Protein AF-A0A3N0YK31-F1 (afdb_monomer_lite)

Secondary structure (DSSP, 8-state):
------PPP--------TT--TT------TT-PPPPHHHHHHHTT-HHHHHHHHHHHHHHHHHTSHHHHHHHHT---HHHHHHHHHHHHHHHHHHHHHHHHHHHHS--SSPPPHHHHHHHHHHHHHTTS-HHHHHHHHHHHHHHHHHHHHHS---TTSTTHHHHHHH----HHHHHHHHHHHH--SHHHHHHHHHHHHHHHHHHHHHHHT-

Organism: Anabarilius grahami (NCBI:txid495550)

InterPro domains:
  IPR016084 Haem oxygenase-like, multi-helical [G3DSA:1.20.910.10] (32-104)
  IPR016084 Haem oxygenase-like, multi-helical [G3DSA:1.20.910.10] (105-211)
  IPR016084 Haem oxygenase-like, multi-helical [SSF48613] (36-208)
  IPR050967 Thiamine Salvage Pathway TenA [PTHR43198] (96-208)

Sequence (211 aa):
MQSDRTGPKDDEMMAVSPGAPLYFRVAPCTLCTSPSDSLETKSLKDVYEFLWENNKCIASETIEVDFLQEMQNGSLQAERYVSFTMQDINYILNVTEMLKEMSTKREPTIRPTPAMMKYLTFYRNLMKDDPVYFAVGLLPCERLWGWLAENLNTPPTTAYYFWKVENMGGHPEKHYRALLNKYLNTPKKVVKANAVFRAQMQNEHDFFFSS

pLDDT: mean 79.32, std 20.7, range [27.08, 97.56]

Radius of gyration: 27.18 Å; chains: 1; bounding box: 72×74×54 Å

Structure (mmCIF, N/CA/C/O backbone):
data_AF-A0A3N0YK31-F1
#
_entry.id   AF-A0A3N0YK31-F1
#
loop_
_atom_site.group_PDB
_atom_site.id
_atom_site.type_symbol
_atom_site.label_atom_id
_atom_site.label_alt_id
_atom_site.label_comp_id
_atom_site.label_asym_id
_atom_site.label_entity_id
_atom_site.label_seq_id
_atom_site.pdbx_PDB_ins_code
_atom_site.Cartn_x
_atom_site.Cartn_y
_atom_site.Cartn_z
_atom_site.occupancy
_atom_site.B_iso_or_equiv
_atom_site.auth_seq_id
_atom_site.auth_comp_id
_atom_site.auth_asym_id
_atom_site.auth_atom_id
_atom_site.pdbx_PDB_model_num
ATOM 1 N N . MET A 1 1 ? 44.497 51.373 -25.518 1.00 36.56 1 MET A N 1
ATOM 2 C CA . MET A 1 1 ? 44.613 50.408 -26.632 1.00 36.56 1 MET A CA 1
ATOM 3 C C . MET A 1 1 ? 45.682 49.410 -26.217 1.00 36.56 1 MET A C 1
ATOM 5 O O . MET A 1 1 ? 46.788 49.856 -25.961 1.00 36.56 1 MET A O 1
ATOM 9 N N . GLN A 1 2 ? 45.258 48.267 -25.659 1.00 32.88 2 GLN A N 1
ATOM 10 C CA . GLN A 1 2 ? 45.382 46.913 -26.254 1.00 32.88 2 GLN A CA 1
ATOM 11 C C . GLN A 1 2 ? 46.846 46.497 -26.479 1.00 32.88 2 GLN A C 1
ATOM 13 O O . GLN A 1 2 ? 47.598 47.264 -27.050 1.00 32.88 2 GLN A O 1
ATOM 18 N N . SER A 1 3 ? 47.320 45.304 -26.139 1.00 36.84 3 SER A N 1
ATOM 19 C CA . SER A 1 3 ? 46.746 44.099 -25.536 1.00 36.84 3 SER A CA 1
ATOM 20 C C . SER A 1 3 ? 47.927 43.162 -25.281 1.00 36.84 3 SER A C 1
ATOM 22 O O . SER A 1 3 ? 48.730 43.000 -26.189 1.00 36.84 3 SER A O 1
ATOM 24 N N . ASP A 1 4 ? 48.006 42.516 -24.121 1.00 32.91 4 ASP A N 1
ATOM 25 C CA . ASP A 1 4 ? 48.331 41.086 -24.089 1.00 32.91 4 ASP A CA 1
ATOM 26 C C . ASP A 1 4 ? 48.027 40.514 -22.703 1.00 32.91 4 ASP A C 1
ATOM 28 O O . ASP A 1 4 ? 48.634 40.882 -21.699 1.00 32.91 4 ASP A O 1
ATOM 32 N N . ARG A 1 5 ? 47.010 39.647 -22.651 1.00 35.69 5 ARG A N 1
ATOM 33 C CA . ARG A 1 5 ? 46.740 38.748 -21.528 1.00 35.69 5 ARG A CA 1
ATOM 34 C C . ARG A 1 5 ? 47.130 37.357 -21.999 1.00 35.69 5 ARG A C 1
ATOM 36 O O . ARG A 1 5 ? 46.379 36.736 -22.743 1.00 35.69 5 ARG A O 1
ATOM 43 N N . THR A 1 6 ? 48.256 36.853 -21.526 1.00 40.12 6 THR A N 1
ATOM 44 C CA . THR A 1 6 ? 48.498 35.415 -21.445 1.00 40.12 6 THR A CA 1
ATOM 45 C C . THR A 1 6 ? 48.164 34.995 -20.017 1.00 40.12 6 THR A C 1
ATOM 47 O O . THR A 1 6 ? 48.856 35.342 -19.063 1.00 40.12 6 THR A O 1
ATOM 50 N N . GLY A 1 7 ? 47.004 34.353 -19.859 1.00 36.28 7 GLY A N 1
ATOM 51 C CA . GLY A 1 7 ? 46.528 33.847 -18.573 1.00 36.28 7 GLY A CA 1
ATOM 52 C C . GLY A 1 7 ? 47.367 32.656 -18.090 1.00 36.28 7 GLY A C 1
ATOM 53 O O . GLY A 1 7 ? 47.829 31.870 -18.924 1.00 36.28 7 GLY A O 1
ATOM 54 N N . PRO A 1 8 ? 47.575 32.492 -16.772 1.00 34.81 8 PRO A N 1
ATOM 55 C CA . PRO A 1 8 ? 48.086 31.249 -16.216 1.00 34.81 8 PRO A CA 1
ATOM 56 C C . PRO A 1 8 ? 47.013 30.159 -16.317 1.00 34.81 8 PRO A C 1
ATOM 58 O O . PRO A 1 8 ? 45.824 30.438 -16.204 1.00 34.81 8 PRO A O 1
ATOM 61 N N . LYS A 1 9 ? 47.475 28.934 -16.563 1.00 37.00 9 LYS A N 1
ATOM 62 C CA . LYS A 1 9 ? 46.681 27.720 -16.756 1.00 37.00 9 LYS A CA 1
ATOM 63 C C . LYS A 1 9 ? 45.872 27.380 -15.502 1.00 37.00 9 LYS A C 1
ATOM 65 O O . LYS A 1 9 ? 46.402 27.446 -14.395 1.00 37.00 9 LYS A O 1
ATOM 70 N N . ASP A 1 10 ? 44.626 26.983 -15.723 1.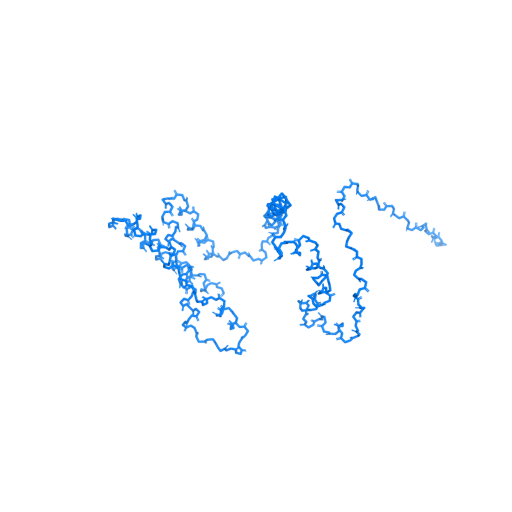00 35.50 10 ASP A N 1
ATOM 71 C CA . ASP A 1 10 ? 43.706 26.467 -14.716 1.00 35.50 10 ASP A CA 1
ATOM 72 C C . ASP A 1 10 ? 44.193 25.102 -14.196 1.00 35.50 10 ASP A C 1
ATOM 74 O O . ASP A 1 10 ? 43.799 24.058 -14.702 1.00 35.50 10 ASP A O 1
ATOM 78 N N . ASP A 1 11 ? 45.055 25.111 -13.181 1.00 38.38 11 ASP A N 1
ATOM 79 C CA . ASP A 1 11 ? 45.213 23.991 -12.248 1.00 38.38 11 ASP A CA 1
ATOM 80 C C . ASP A 1 11 ? 44.540 24.401 -10.930 1.00 38.38 11 ASP A C 1
ATOM 82 O O . ASP A 1 11 ? 45.186 24.713 -9.926 1.00 38.38 11 ASP A O 1
ATOM 86 N N . GLU A 1 12 ? 43.204 24.477 -10.949 1.00 36.31 12 GLU A N 1
ATOM 87 C CA . GLU A 1 12 ? 42.420 24.676 -9.734 1.00 36.31 12 GLU A CA 1
ATOM 88 C C . GLU A 1 12 ? 42.346 23.357 -8.960 1.00 36.31 12 GLU A C 1
ATOM 90 O O . GLU A 1 12 ? 41.672 22.387 -9.310 1.00 36.31 12 GLU A O 1
ATOM 95 N N . MET A 1 13 ? 43.121 23.360 -7.886 1.00 34.44 13 MET A N 1
ATOM 96 C CA . MET A 1 13 ? 43.217 22.384 -6.817 1.00 34.44 13 MET A CA 1
ATOM 97 C C . MET A 1 13 ? 41.829 22.101 -6.202 1.00 34.44 13 MET A C 1
ATOM 99 O O . MET A 1 13 ? 41.428 22.722 -5.220 1.00 34.44 13 MET A O 1
ATOM 103 N N . MET A 1 14 ? 41.088 21.135 -6.749 1.00 34.62 14 MET A N 1
ATOM 104 C CA . MET A 1 14 ? 39.921 20.557 -6.074 1.00 34.62 14 MET A CA 1
ATOM 105 C C . MET A 1 14 ? 40.409 19.677 -4.922 1.00 34.62 14 MET A C 1
ATOM 107 O O . MET A 1 14 ? 40.880 18.553 -5.103 1.00 34.62 14 MET A O 1
ATOM 111 N N . ALA A 1 15 ? 40.320 20.237 -3.719 1.00 29.67 15 ALA A N 1
ATOM 112 C CA . ALA A 1 15 ? 40.563 19.558 -2.461 1.00 29.67 15 ALA A CA 1
ATOM 113 C C . ALA A 1 15 ? 39.698 18.291 -2.355 1.00 29.67 15 ALA A C 1
ATOM 115 O O . ALA A 1 15 ? 38.472 18.344 -2.259 1.00 29.67 15 ALA A O 1
ATOM 116 N N . VAL A 1 16 ? 40.363 17.137 -2.340 1.00 33.84 16 VAL A N 1
ATOM 117 C CA . VAL A 1 16 ? 39.768 15.856 -1.962 1.00 33.84 16 VAL A CA 1
ATOM 118 C C . VAL A 1 16 ? 39.369 15.949 -0.491 1.00 33.84 16 VAL A C 1
ATOM 120 O O . VAL A 1 16 ? 40.221 16.081 0.386 1.00 33.84 16 VAL A O 1
ATOM 123 N N . SER A 1 17 ? 38.067 15.901 -0.217 1.00 27.08 17 SER A N 1
ATOM 124 C CA . SER A 1 17 ? 37.551 15.819 1.149 1.00 27.08 17 SER A CA 1
ATOM 125 C C . SER A 1 17 ? 37.917 14.445 1.745 1.00 27.08 17 SER A C 1
ATOM 127 O O . SER A 1 17 ? 37.572 13.419 1.148 1.00 27.08 17 SER A O 1
ATOM 129 N N . PRO A 1 18 ? 38.631 14.371 2.884 1.00 33.44 18 PRO A N 1
ATOM 130 C CA . PRO A 1 18 ? 39.035 13.105 3.477 1.00 33.44 18 PRO A CA 1
ATOM 131 C C . PRO A 1 18 ? 37.863 12.537 4.283 1.00 33.44 18 PRO A C 1
ATOM 133 O O . PRO A 1 18 ? 37.655 12.901 5.437 1.00 33.44 18 PRO A O 1
ATOM 136 N N . GLY A 1 19 ? 37.065 11.665 3.665 1.00 36.34 19 GLY A N 1
ATOM 137 C CA . GLY A 1 19 ? 35.947 11.031 4.373 1.00 36.34 19 GLY A CA 1
ATOM 138 C C . GLY A 1 19 ? 34.968 10.198 3.549 1.00 36.34 19 GLY A C 1
ATOM 139 O O . GLY A 1 19 ? 33.934 9.815 4.085 1.00 36.34 19 GLY A O 1
ATOM 140 N N . ALA A 1 20 ? 35.242 9.899 2.276 1.00 27.44 20 ALA A N 1
ATOM 141 C CA . ALA A 1 20 ? 34.393 8.979 1.522 1.00 27.44 20 ALA A CA 1
ATOM 142 C C . ALA A 1 20 ? 34.656 7.527 1.983 1.00 27.44 20 ALA A C 1
ATOM 144 O O . ALA A 1 20 ? 35.799 7.068 1.885 1.00 27.44 20 ALA A O 1
ATOM 145 N N . PRO A 1 21 ? 33.652 6.786 2.491 1.00 34.22 21 PRO A N 1
ATOM 146 C CA . PRO A 1 21 ? 33.823 5.374 2.808 1.00 34.22 21 PRO A CA 1
ATOM 147 C C . PRO A 1 21 ? 34.151 4.585 1.532 1.00 34.22 21 PRO A C 1
ATOM 149 O O . PRO A 1 21 ? 33.582 4.819 0.468 1.00 34.22 21 PRO A O 1
ATOM 152 N N . LEU A 1 22 ? 35.081 3.637 1.659 1.00 36.81 22 LEU A N 1
ATOM 153 C CA . LEU A 1 22 ? 35.709 2.827 0.601 1.00 36.81 22 LEU A CA 1
ATOM 154 C C . LEU A 1 22 ? 34.761 1.911 -0.214 1.00 36.81 22 LEU A C 1
ATOM 156 O O . LEU A 1 22 ? 35.238 1.034 -0.929 1.00 36.81 22 LEU A O 1
ATOM 160 N N . TYR A 1 23 ? 33.442 2.102 -0.165 1.00 39.53 23 TYR A N 1
ATOM 161 C CA . TYR A 1 23 ? 32.468 1.221 -0.825 1.00 39.53 23 TYR A CA 1
ATOM 162 C C . TYR A 1 23 ? 32.147 1.570 -2.287 1.00 39.53 23 TYR A C 1
ATOM 164 O O . TYR A 1 23 ? 31.366 0.869 -2.916 1.00 39.53 23 TYR A O 1
ATOM 172 N N . PHE A 1 24 ? 32.787 2.583 -2.878 1.00 34.50 24 PHE A N 1
ATOM 173 C CA . PHE A 1 24 ? 32.619 2.914 -4.303 1.00 34.50 24 PHE A CA 1
ATOM 174 C C . PHE A 1 24 ? 33.854 2.600 -5.153 1.00 34.50 24 PHE A C 1
ATOM 176 O O . PHE A 1 24 ? 34.215 3.352 -6.055 1.00 34.50 24 PHE A O 1
ATOM 183 N N . ARG A 1 25 ? 34.504 1.459 -4.914 1.00 36.44 25 ARG A N 1
ATOM 184 C CA . ARG A 1 25 ? 35.254 0.800 -5.991 1.00 36.44 25 ARG A CA 1
ATOM 185 C C . ARG A 1 25 ? 34.384 -0.301 -6.576 1.00 36.44 25 ARG A C 1
ATOM 187 O O . ARG A 1 25 ? 34.565 -1.472 -6.270 1.00 36.44 25 ARG A O 1
ATOM 194 N N . VAL A 1 26 ? 33.444 0.098 -7.431 1.00 42.97 26 VAL A N 1
ATOM 195 C CA . VAL A 1 26 ? 32.889 -0.828 -8.420 1.00 42.97 26 VAL A CA 1
ATOM 196 C C . VAL A 1 26 ? 34.065 -1.173 -9.329 1.00 42.97 26 VAL A C 1
ATOM 198 O O . VAL A 1 26 ? 34.622 -0.287 -9.983 1.00 42.97 26 VAL A O 1
ATOM 201 N N . ALA A 1 27 ? 34.532 -2.422 -9.284 1.00 42.03 27 ALA A N 1
ATOM 202 C CA . ALA A 1 27 ? 35.478 -2.895 -10.281 1.00 42.03 27 ALA A CA 1
ATOM 203 C C . ALA A 1 27 ? 34.847 -2.640 -11.660 1.00 42.03 27 ALA A C 1
ATOM 205 O O . ALA A 1 27 ? 33.657 -2.914 -11.822 1.00 42.03 27 ALA A O 1
ATOM 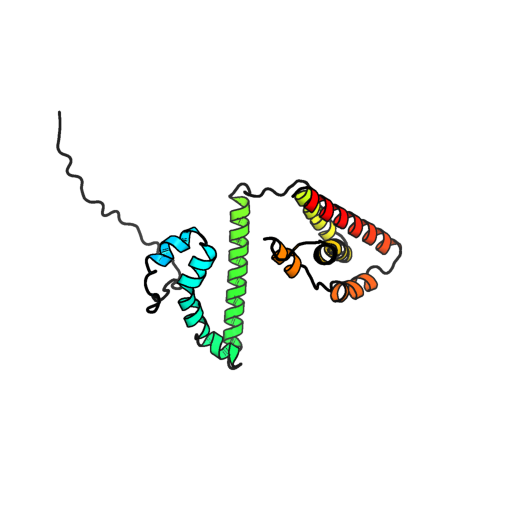206 N N . PRO A 1 28 ? 35.570 -2.064 -12.636 1.00 48.41 28 PRO A N 1
ATOM 207 C CA . PRO A 1 28 ? 35.014 -1.903 -13.966 1.00 48.41 28 PRO A CA 1
ATOM 208 C C . PRO A 1 28 ? 34.624 -3.287 -14.480 1.00 48.41 28 PRO A C 1
ATOM 210 O O . PRO A 1 28 ? 35.482 -4.157 -14.616 1.00 48.41 28 PRO A O 1
ATOM 213 N N . CYS A 1 29 ? 33.328 -3.478 -14.716 1.00 49.50 29 CYS A N 1
ATOM 214 C CA . CYS A 1 29 ? 32.779 -4.660 -15.360 1.00 49.50 29 CYS A CA 1
ATOM 215 C C . CYS A 1 29 ? 33.514 -4.851 -16.693 1.00 49.50 29 CYS A C 1
ATOM 217 O O . CYS A 1 29 ? 33.342 -4.084 -17.642 1.00 49.50 29 CYS A O 1
ATOM 219 N N . THR A 1 30 ? 34.394 -5.847 -16.752 1.00 53.78 30 THR A N 1
ATOM 220 C CA . THR A 1 30 ? 35.258 -6.105 -17.915 1.00 53.78 30 THR A CA 1
ATOM 221 C C . THR A 1 30 ? 34.496 -6.751 -19.074 1.00 53.78 30 THR A C 1
ATOM 223 O O . THR A 1 30 ? 35.032 -6.865 -20.174 1.00 53.78 30 THR A O 1
ATOM 226 N N . LEU A 1 31 ? 33.237 -7.135 -18.841 1.00 49.38 31 LEU A N 1
ATOM 227 C CA . LEU A 1 31 ? 32.324 -7.750 -19.808 1.00 49.38 31 LEU A CA 1
ATOM 228 C C . LEU A 1 31 ? 31.303 -6.767 -20.397 1.00 49.38 31 LEU A C 1
ATOM 230 O O . LEU A 1 31 ? 30.542 -7.125 -21.294 1.00 49.38 31 LEU A O 1
ATOM 234 N N . CYS A 1 32 ? 31.287 -5.525 -19.918 1.00 52.56 32 CYS A N 1
ATOM 235 C CA . CYS A 1 32 ? 30.430 -4.468 -20.425 1.00 52.56 32 CYS A CA 1
ATOM 236 C C . CYS A 1 32 ? 30.982 -3.959 -21.763 1.00 52.56 32 CYS A C 1
ATOM 238 O O . CYS A 1 32 ? 31.736 -2.987 -21.807 1.00 52.56 32 CYS A O 1
ATOM 240 N N . THR A 1 33 ? 30.656 -4.624 -22.873 1.00 53.75 33 THR A N 1
ATOM 241 C CA . THR A 1 33 ? 30.947 -4.071 -24.203 1.00 53.75 33 THR A CA 1
ATOM 242 C C . THR A 1 33 ? 30.265 -2.714 -24.355 1.00 53.75 33 THR A C 1
ATOM 244 O O . THR A 1 33 ? 29.107 -2.563 -23.963 1.00 53.75 33 THR A O 1
ATOM 247 N N . SER A 1 34 ? 30.971 -1.740 -24.937 1.00 55.06 34 SER A N 1
ATOM 248 C CA . SER A 1 34 ? 30.418 -0.427 -25.280 1.00 55.06 34 SER A CA 1
ATOM 249 C C . SER A 1 34 ? 29.096 -0.589 -26.044 1.00 55.06 34 SER A C 1
ATOM 251 O O . SER A 1 34 ? 29.003 -1.497 -26.880 1.00 55.06 34 SER A O 1
ATOM 253 N N . PRO A 1 35 ? 28.079 0.257 -25.796 1.00 53.22 35 PRO A N 1
ATOM 254 C CA . PRO A 1 35 ? 26.827 0.170 -26.531 1.00 53.22 35 PRO A CA 1
ATOM 255 C C . PRO A 1 35 ? 27.116 0.294 -28.032 1.00 53.22 35 PRO A C 1
ATOM 257 O O . PRO A 1 35 ? 27.767 1.240 -28.462 1.00 53.22 35 PRO A O 1
ATOM 260 N N . SER A 1 36 ? 26.656 -0.663 -28.840 1.00 54.06 36 SER A N 1
ATOM 261 C CA . SER A 1 36 ? 26.643 -0.511 -30.304 1.00 54.06 36 SER A CA 1
ATOM 262 C C . SER A 1 36 ? 25.825 0.731 -30.694 1.00 54.06 36 SER A C 1
ATOM 264 O O . SER A 1 36 ? 24.842 1.006 -30.007 1.00 54.06 36 SER A O 1
ATOM 266 N N . ASP A 1 37 ? 26.105 1.386 -31.827 1.00 52.41 37 ASP A N 1
ATOM 267 C CA . ASP A 1 37 ? 25.343 2.547 -32.354 1.00 52.41 37 ASP A CA 1
ATOM 268 C C . ASP A 1 37 ? 23.802 2.357 -32.359 1.00 52.41 37 ASP A C 1
ATOM 270 O O . ASP A 1 37 ? 23.029 3.312 -32.251 1.00 52.41 37 ASP A O 1
ATOM 274 N N . SER A 1 38 ? 23.308 1.112 -32.429 1.00 55.78 38 SER A N 1
ATOM 275 C CA . SER A 1 38 ? 21.874 0.787 -32.334 1.00 55.78 38 SER A CA 1
ATOM 276 C C . SER A 1 38 ? 21.259 0.881 -30.926 1.00 55.78 38 SER A C 1
ATOM 278 O O . SER A 1 38 ? 20.035 0.898 -30.798 1.00 55.78 38 SER A O 1
ATOM 280 N N . LEU A 1 39 ? 22.070 0.923 -29.866 1.00 53.53 39 LEU A N 1
ATOM 281 C CA . LEU A 1 39 ? 21.634 1.065 -28.469 1.00 53.53 39 LEU A CA 1
ATOM 282 C C . LEU A 1 39 ? 21.495 2.537 -28.062 1.00 53.53 39 LEU A C 1
ATOM 284 O O . LEU A 1 39 ? 20.591 2.854 -27.292 1.00 53.53 39 LEU A O 1
ATOM 288 N N . GLU A 1 40 ? 22.294 3.448 -28.626 1.00 52.31 40 GLU A N 1
ATOM 289 C CA . GLU A 1 40 ? 22.182 4.889 -28.346 1.00 52.31 40 GLU A CA 1
ATOM 290 C C . GLU A 1 40 ? 20.827 5.459 -28.789 1.00 52.31 40 GLU A C 1
ATOM 292 O O . GLU A 1 40 ? 20.169 6.175 -28.037 1.00 52.31 40 GLU A O 1
ATOM 297 N N . THR A 1 41 ? 20.329 5.068 -29.963 1.00 53.06 41 THR A N 1
ATOM 298 C CA . THR A 1 41 ? 18.994 5.477 -30.446 1.00 53.06 41 THR A CA 1
ATOM 299 C C . THR A 1 41 ? 17.838 4.788 -29.709 1.00 53.06 41 THR A C 1
ATOM 301 O O . THR A 1 41 ? 16.715 5.302 -29.700 1.00 53.06 41 THR A O 1
ATOM 304 N N . LYS A 1 42 ? 18.096 3.648 -29.056 1.00 52.75 42 LYS A N 1
ATOM 305 C CA . LYS A 1 42 ? 17.146 2.944 -28.178 1.00 52.75 42 LYS A CA 1
ATOM 306 C C . LYS A 1 42 ? 17.094 3.577 -26.777 1.00 52.75 42 LYS A C 1
ATOM 308 O O . LYS A 1 42 ? 16.011 3.644 -26.199 1.00 52.75 42 LYS A O 1
ATOM 313 N N . SER A 1 43 ? 18.217 4.124 -26.294 1.00 57.78 43 SER A N 1
ATOM 314 C CA . SER A 1 43 ? 18.363 4.754 -24.970 1.00 57.78 43 SER A CA 1
ATOM 315 C C . SER A 1 43 ? 17.384 5.907 -24.711 1.00 57.78 43 SER A C 1
ATOM 317 O O . SER A 1 43 ? 16.931 6.081 -23.588 1.00 57.78 43 SER A O 1
ATOM 319 N N . LEU A 1 44 ? 16.989 6.654 -25.751 1.00 59.00 44 LEU A N 1
ATOM 320 C CA . LEU A 1 44 ? 16.039 7.770 -25.637 1.00 59.00 44 LEU A CA 1
ATOM 321 C C . LEU A 1 44 ? 14.565 7.336 -25.677 1.00 59.00 44 LEU A C 1
ATOM 323 O O . LEU A 1 44 ? 13.694 8.108 -25.283 1.00 59.00 44 LEU A O 1
ATOM 327 N N . LYS A 1 45 ? 14.269 6.129 -26.177 1.00 70.69 45 LYS A N 1
ATOM 328 C CA . LYS A 1 45 ? 12.896 5.600 -26.267 1.00 70.69 45 LYS A CA 1
ATOM 329 C C . LYS A 1 45 ? 12.473 4.866 -25.003 1.00 70.69 45 LYS A C 1
ATOM 331 O O . LYS A 1 45 ? 11.296 4.904 -24.664 1.00 70.69 45 LYS A O 1
ATOM 336 N N . ASP A 1 46 ? 13.421 4.214 -24.338 1.00 74.25 46 ASP A N 1
ATOM 337 C CA . ASP A 1 46 ? 13.180 3.457 -23.115 1.00 74.25 46 ASP A CA 1
ATOM 338 C C . ASP A 1 46 ? 14.416 3.509 -22.211 1.00 74.25 46 ASP A C 1
ATOM 340 O O . ASP A 1 46 ? 15.260 2.611 -22.195 1.00 74.25 46 ASP A O 1
ATOM 344 N N . VAL A 1 47 ? 14.551 4.628 -21.495 1.00 78.94 47 VAL A N 1
ATOM 345 C CA . VAL A 1 47 ? 15.662 4.865 -20.561 1.00 78.94 47 VAL A CA 1
ATOM 346 C C . VAL A 1 47 ? 15.664 3.816 -19.446 1.00 78.94 47 VAL A C 1
ATOM 348 O O . VAL A 1 47 ? 16.733 3.423 -18.992 1.00 78.94 47 VAL A O 1
ATOM 351 N N . TYR A 1 48 ? 14.488 3.346 -19.018 1.00 76.81 48 TYR A N 1
ATOM 352 C CA . TYR A 1 48 ? 14.360 2.338 -17.968 1.00 76.81 48 TYR A CA 1
ATOM 353 C C . TYR A 1 48 ? 15.002 1.013 -18.397 1.00 76.81 48 TYR A C 1
ATOM 355 O O . TYR A 1 48 ? 15.936 0.548 -17.740 1.00 76.81 48 TYR A O 1
ATOM 363 N N . GLU A 1 49 ? 14.577 0.463 -19.539 1.00 77.38 49 GLU A N 1
ATOM 364 C CA . GLU A 1 49 ? 15.138 -0.788 -20.065 1.00 77.38 49 GLU A CA 1
ATOM 365 C C . GLU A 1 49 ? 16.606 -0.630 -20.467 1.00 77.38 49 GLU A C 1
ATOM 367 O O . GLU A 1 49 ? 17.417 -1.529 -20.252 1.00 77.38 49 GLU A O 1
ATOM 372 N N . PHE A 1 50 ? 16.988 0.533 -21.002 1.00 79.94 50 PHE A N 1
ATOM 373 C CA . PHE A 1 50 ? 18.383 0.823 -21.319 1.00 79.94 50 PHE A CA 1
ATOM 374 C C . PHE A 1 50 ? 19.279 0.779 -20.074 1.00 79.94 50 PHE A C 1
ATOM 376 O O . PHE A 1 50 ? 20.327 0.135 -20.103 1.00 79.94 50 PHE A O 1
ATOM 383 N N . LEU A 1 51 ? 18.874 1.435 -18.979 1.00 77.00 51 LEU A N 1
ATOM 384 C CA . LEU A 1 51 ? 19.635 1.431 -17.728 1.00 77.00 51 LEU A CA 1
ATOM 385 C C . LEU A 1 51 ? 19.774 0.016 -17.164 1.00 77.00 51 LEU A C 1
ATOM 387 O O . LEU A 1 51 ? 20.861 -0.341 -16.709 1.00 77.00 51 LEU A O 1
ATOM 391 N N . TRP A 1 52 ? 18.710 -0.786 -17.207 1.00 81.56 52 TRP A N 1
ATOM 392 C CA . TRP A 1 52 ? 18.750 -2.168 -16.738 1.00 81.56 52 TRP A CA 1
ATOM 393 C C . TRP A 1 52 ? 19.667 -3.041 -17.599 1.00 81.56 52 TRP A C 1
ATOM 395 O O . TRP A 1 52 ? 20.646 -3.592 -17.094 1.00 81.56 52 TRP A O 1
ATOM 405 N N . GLU A 1 53 ? 19.406 -3.132 -18.904 1.00 81.62 53 GLU A N 1
ATOM 406 C CA . GLU A 1 53 ? 20.141 -4.039 -19.791 1.00 81.62 53 GLU A CA 1
ATOM 407 C C . GLU A 1 53 ? 21.626 -3.667 -19.894 1.00 81.62 53 GLU A C 1
ATOM 409 O O . GLU A 1 53 ? 22.479 -4.554 -19.893 1.00 81.62 53 GLU A O 1
ATOM 414 N N . ASN A 1 54 ? 21.968 -2.373 -19.881 1.00 83.12 54 ASN A N 1
ATOM 415 C CA . ASN A 1 54 ? 23.362 -1.924 -19.941 1.00 83.12 54 ASN A CA 1
ATOM 416 C C . ASN A 1 54 ? 24.162 -2.219 -18.656 1.00 83.12 54 ASN A C 1
ATOM 418 O O . ASN A 1 54 ? 25.390 -2.200 -18.685 1.00 83.12 54 ASN A O 1
ATOM 422 N N . ASN A 1 55 ? 23.490 -2.499 -17.533 1.00 82.12 55 ASN A N 1
ATOM 423 C CA . ASN A 1 55 ? 24.127 -2.810 -16.245 1.00 82.12 55 ASN A CA 1
ATOM 424 C C . ASN A 1 55 ? 23.849 -4.247 -15.761 1.00 82.12 55 ASN A C 1
ATOM 426 O O . ASN A 1 55 ? 24.263 -4.634 -14.669 1.00 82.12 55 ASN A O 1
ATOM 430 N N . LYS A 1 56 ? 23.169 -5.071 -16.565 1.00 84.94 56 LYS A N 1
ATOM 431 C CA . LYS A 1 56 ? 22.728 -6.432 -16.208 1.00 84.94 56 LYS A CA 1
ATOM 432 C C . LYS A 1 56 ? 23.868 -7.411 -15.922 1.00 84.94 56 LYS A C 1
ATOM 434 O O . LYS A 1 56 ? 23.723 -8.350 -15.143 1.00 84.94 56 LYS A O 1
ATOM 439 N N . CYS A 1 57 ? 25.018 -7.178 -16.532 1.00 84.75 57 CYS A N 1
ATOM 440 C CA . CYS A 1 57 ? 26.298 -7.807 -16.206 1.00 84.75 57 CYS A CA 1
ATOM 441 C C . CYS A 1 57 ? 26.658 -7.691 -14.716 1.00 84.75 57 CYS A C 1
ATOM 443 O O . CYS A 1 57 ? 27.031 -8.693 -14.126 1.00 84.75 57 CYS A O 1
ATOM 445 N N . ILE A 1 58 ? 26.453 -6.533 -14.076 1.00 85.88 58 ILE A N 1
ATOM 446 C CA . ILE A 1 58 ? 26.712 -6.344 -12.641 1.00 85.88 58 ILE A CA 1
ATOM 447 C C . ILE A 1 58 ? 25.772 -7.229 -11.827 1.00 85.88 58 ILE A C 1
ATOM 449 O O . ILE A 1 58 ? 26.207 -7.867 -10.877 1.00 85.88 58 ILE A O 1
ATOM 453 N N . ALA A 1 59 ? 24.495 -7.326 -12.208 1.00 84.94 59 ALA A N 1
ATOM 454 C CA . ALA A 1 59 ? 23.561 -8.249 -11.560 1.00 84.94 59 ALA A CA 1
ATOM 455 C C . ALA A 1 59 ? 23.993 -9.718 -11.743 1.00 84.94 59 ALA A C 1
ATOM 457 O O . ALA A 1 59 ? 23.904 -10.510 -10.806 1.00 84.94 59 ALA A O 1
ATOM 458 N N . SER A 1 60 ? 24.515 -10.055 -12.927 1.00 85.19 60 SER A N 1
ATOM 459 C CA . SER A 1 60 ? 25.040 -11.388 -13.251 1.00 85.19 60 SER A CA 1
ATOM 460 C C . SER A 1 60 ? 26.328 -11.716 -12.492 1.00 85.19 60 SER A C 1
ATOM 462 O O . SER A 1 60 ? 26.547 -12.862 -12.146 1.00 85.19 60 SER A O 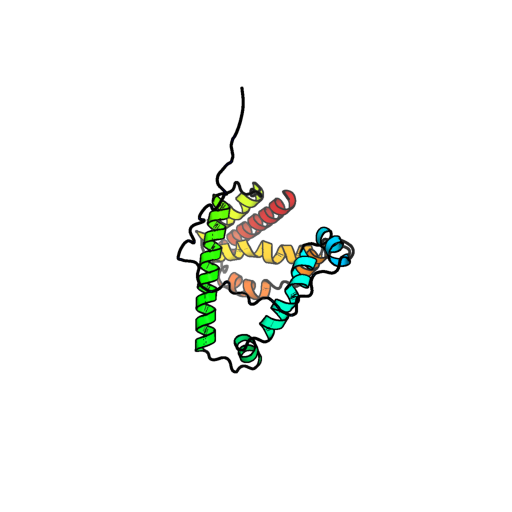1
ATOM 464 N N . GLU A 1 61 ? 27.176 -10.733 -12.195 1.00 89.75 61 GLU A N 1
ATOM 465 C CA . GLU A 1 61 ? 28.332 -10.912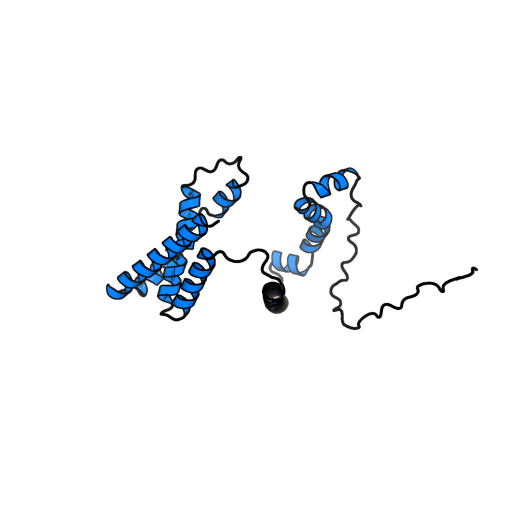 -11.307 1.00 89.75 61 GLU A CA 1
ATOM 466 C C . GLU A 1 61 ? 27.896 -10.966 -9.837 1.00 89.75 61 GLU A C 1
ATOM 468 O O . GLU A 1 61 ? 28.428 -11.743 -9.049 1.00 89.75 61 GLU A O 1
ATOM 473 N N . THR A 1 62 ? 26.891 -10.169 -9.465 1.00 88.69 62 THR A N 1
ATOM 474 C CA . THR A 1 62 ? 26.380 -10.086 -8.092 1.00 88.69 62 THR A CA 1
ATOM 475 C C . THR A 1 62 ? 25.796 -11.416 -7.645 1.00 88.69 62 THR A C 1
ATOM 477 O O . THR A 1 62 ? 26.054 -11.817 -6.518 1.00 88.69 62 THR A O 1
ATOM 480 N N . ILE A 1 63 ? 25.044 -12.127 -8.494 1.00 90.62 63 ILE A N 1
ATOM 481 C CA . ILE A 1 63 ? 24.466 -13.423 -8.104 1.00 90.62 63 ILE A CA 1
ATOM 482 C C . ILE A 1 63 ? 25.548 -14.452 -7.747 1.00 90.62 63 ILE A C 1
ATOM 484 O O . ILE A 1 63 ? 25.314 -15.298 -6.891 1.00 90.62 63 ILE A O 1
ATOM 488 N N . GLU A 1 64 ? 26.744 -14.341 -8.328 1.00 93.00 64 GLU A N 1
ATOM 489 C CA . GLU A 1 64 ? 27.868 -15.261 -8.118 1.00 93.00 64 GLU A CA 1
ATOM 490 C C . GLU A 1 64 ? 28.685 -14.961 -6.848 1.00 93.00 64 GLU A C 1
ATOM 492 O O . GLU A 1 64 ? 29.608 -15.710 -6.522 1.00 93.00 64 GLU A O 1
ATOM 497 N N . VAL A 1 65 ? 28.377 -13.891 -6.102 1.00 92.31 65 VAL A N 1
ATOM 498 C CA . VAL A 1 65 ? 29.117 -13.579 -4.868 1.00 92.31 65 VAL A CA 1
ATOM 499 C C . VAL A 1 65 ? 28.907 -14.661 -3.811 1.00 92.31 65 VAL A C 1
ATOM 501 O O . VAL A 1 65 ? 27.805 -15.188 -3.636 1.00 92.31 65 VAL A O 1
ATOM 504 N N . ASP A 1 66 ? 29.968 -14.948 -3.056 1.00 96.94 66 ASP A N 1
ATOM 505 C CA . ASP A 1 66 ? 30.000 -16.000 -2.037 1.00 96.94 66 ASP A CA 1
ATOM 506 C C . ASP A 1 66 ? 28.826 -15.895 -1.056 1.00 96.94 66 ASP A C 1
ATOM 508 O O . ASP A 1 66 ? 28.156 -16.885 -0.794 1.00 96.94 66 ASP A O 1
ATOM 512 N N . PHE A 1 67 ? 28.507 -14.688 -0.585 1.00 94.69 67 PHE A N 1
ATOM 513 C CA . PHE A 1 67 ? 27.406 -14.446 0.341 1.00 94.69 67 PHE A CA 1
ATOM 514 C C . PHE A 1 67 ? 26.052 -14.931 -0.205 1.00 94.69 67 PHE A C 1
ATOM 516 O O . PHE A 1 67 ? 25.293 -15.562 0.530 1.00 94.69 67 PHE A O 1
ATOM 523 N N . LEU A 1 68 ? 25.742 -14.662 -1.480 1.00 92.38 68 LEU A N 1
ATOM 524 C CA . LEU A 1 68 ? 24.481 -15.092 -2.096 1.00 92.38 68 LEU A CA 1
ATOM 525 C C . LEU A 1 68 ? 24.497 -16.580 -2.444 1.00 92.38 68 LEU A C 1
ATOM 527 O O . LEU A 1 68 ? 23.482 -17.248 -2.266 1.00 92.38 68 LEU A O 1
ATOM 531 N N . GLN A 1 69 ? 25.641 -17.123 -2.861 1.00 96.25 69 GLN A N 1
ATOM 532 C CA . GLN A 1 69 ? 25.788 -18.557 -3.117 1.00 96.25 69 GLN A CA 1
ATOM 533 C C . GLN A 1 69 ? 25.650 -19.384 -1.828 1.00 96.25 69 GLN A C 1
ATOM 535 O O . GLN A 1 69 ? 24.926 -20.380 -1.808 1.00 96.25 69 GLN A O 1
ATOM 540 N N . GLU A 1 70 ? 26.275 -18.946 -0.732 1.00 94.62 70 GLU A N 1
ATOM 541 C CA . GLU A 1 70 ? 26.123 -19.521 0.611 1.00 94.62 70 GLU A CA 1
ATOM 542 C C . GLU A 1 70 ? 24.689 -19.379 1.138 1.00 94.62 70 GLU A C 1
ATOM 544 O O . GLU A 1 70 ? 24.159 -20.284 1.783 1.00 94.62 70 GLU A O 1
ATOM 549 N N . MET A 1 71 ? 24.021 -18.255 0.857 1.00 88.75 71 MET A N 1
ATOM 550 C CA . MET A 1 71 ? 22.608 -18.087 1.202 1.00 88.75 71 MET A CA 1
ATOM 551 C C . MET A 1 71 ? 21.731 -19.071 0.420 1.00 88.75 71 MET A C 1
ATOM 553 O O . MET A 1 71 ? 20.866 -19.723 1.003 1.00 88.75 71 MET A O 1
ATOM 557 N N . GLN A 1 72 ? 21.974 -19.210 -0.886 1.00 91.25 72 GLN A N 1
ATOM 558 C CA . GLN A 1 72 ? 21.215 -20.078 -1.786 1.00 91.25 72 GLN A CA 1
ATOM 559 C C . GLN A 1 72 ? 21.343 -21.560 -1.417 1.00 91.25 72 GLN A C 1
ATOM 561 O O . GLN A 1 72 ? 20.359 -22.296 -1.478 1.00 91.25 72 GLN A O 1
ATOM 566 N N . ASN A 1 73 ? 22.541 -22.015 -1.046 1.00 94.56 73 ASN A N 1
ATOM 567 C CA . ASN A 1 73 ? 22.788 -23.415 -0.689 1.00 94.56 73 ASN A CA 1
ATOM 568 C C . ASN A 1 73 ? 22.580 -23.718 0.812 1.00 94.56 73 ASN A C 1
ATOM 570 O O . ASN A 1 73 ? 22.689 -24.874 1.221 1.00 94.56 73 ASN A O 1
ATOM 574 N N . GLY A 1 74 ? 22.261 -22.701 1.620 1.00 89.56 74 GLY A N 1
ATOM 575 C CA . GLY A 1 74 ? 21.990 -22.826 3.051 1.00 89.56 74 GLY A CA 1
ATOM 576 C C . GLY A 1 74 ? 23.231 -22.963 3.940 1.00 89.56 74 GLY A C 1
ATOM 577 O O . GLY A 1 74 ? 23.085 -23.324 5.107 1.00 89.56 74 GLY A O 1
ATOM 578 N N . SER A 1 75 ? 24.436 -22.700 3.426 1.00 95.06 75 SER A N 1
ATOM 579 C CA . SER A 1 75 ? 25.687 -22.755 4.196 1.00 95.06 75 SER A CA 1
ATOM 580 C C . SER A 1 75 ? 26.087 -21.423 4.843 1.00 95.06 75 SER A C 1
ATOM 582 O O . SER A 1 75 ? 27.053 -21.392 5.610 1.00 95.06 75 SER A O 1
ATOM 584 N N . LEU A 1 76 ? 25.353 -20.336 4.569 1.00 93.50 76 LEU A N 1
ATOM 585 C CA . LEU A 1 76 ? 25.649 -19.011 5.114 1.00 93.50 76 LEU A CA 1
ATOM 586 C C . LEU A 1 76 ? 25.648 -19.018 6.647 1.00 93.50 76 LEU A C 1
ATOM 588 O O . LEU A 1 76 ? 24.663 -19.380 7.292 1.00 93.50 76 LEU A O 1
ATOM 592 N N . GLN A 1 77 ? 26.746 -18.543 7.233 1.00 93.25 77 GLN A N 1
ATOM 593 C CA . GLN A 1 77 ? 26.876 -18.410 8.684 1.00 93.25 77 GLN A CA 1
ATOM 594 C C . GLN A 1 77 ? 25.876 -17.387 9.239 1.00 93.25 77 GLN A C 1
ATOM 596 O O . GLN A 1 77 ? 25.702 -16.296 8.683 1.00 93.25 77 GLN A O 1
ATOM 601 N N . ALA A 1 78 ? 25.259 -17.711 10.377 1.00 88.94 78 ALA A N 1
ATOM 602 C CA . ALA A 1 78 ? 24.246 -16.866 11.004 1.00 88.94 78 ALA A CA 1
ATOM 603 C C . ALA A 1 78 ? 24.793 -15.469 11.342 1.00 88.94 78 ALA A C 1
ATOM 605 O O . ALA A 1 78 ? 24.104 -14.468 11.162 1.00 88.94 78 ALA A O 1
ATOM 606 N N . GLU A 1 79 ? 26.055 -15.380 11.759 1.00 91.62 79 GLU A N 1
ATOM 607 C CA . GLU A 1 79 ? 26.742 -14.134 12.097 1.00 91.62 79 GLU A CA 1
ATOM 608 C C . GLU A 1 79 ? 26.876 -13.209 10.880 1.00 91.62 79 GLU A C 1
ATOM 610 O O . GLU A 1 79 ? 26.664 -11.998 10.998 1.00 91.62 79 GLU A O 1
ATOM 615 N N . ARG A 1 80 ? 27.173 -13.770 9.695 1.00 91.75 80 ARG A N 1
ATOM 616 C CA . ARG A 1 80 ? 27.228 -13.007 8.436 1.00 91.75 80 ARG A CA 1
ATOM 617 C C . ARG A 1 80 ? 25.851 -12.456 8.085 1.00 91.75 80 ARG A C 1
ATOM 619 O O . ARG A 1 80 ? 25.741 -11.283 7.733 1.00 91.75 80 ARG A O 1
ATOM 626 N N . TYR A 1 81 ? 24.809 -13.275 8.223 1.00 85.94 81 TYR A N 1
ATOM 627 C CA . TYR A 1 81 ? 23.437 -12.847 7.959 1.00 85.94 81 TYR A CA 1
ATOM 628 C C . TYR A 1 81 ? 22.985 -11.742 8.924 1.00 85.94 81 TYR A C 1
ATOM 630 O O . TYR A 1 81 ? 22.488 -10.712 8.482 1.00 85.94 81 TYR A O 1
ATOM 638 N N . VAL A 1 82 ? 23.244 -11.889 10.229 1.00 88.00 82 VAL A N 1
ATOM 639 C CA . VAL A 1 82 ? 22.929 -10.860 11.238 1.00 88.00 82 VAL A CA 1
ATOM 640 C C . VAL A 1 82 ? 23.672 -9.553 10.953 1.00 88.00 82 VAL A C 1
ATOM 642 O O . VAL A 1 82 ? 23.076 -8.480 11.041 1.00 88.00 82 VAL A O 1
ATOM 645 N N . SER A 1 83 ? 24.955 -9.619 10.582 1.00 90.94 83 SER A N 1
ATOM 646 C CA . SER A 1 83 ? 25.730 -8.430 10.207 1.00 90.94 83 SER A CA 1
ATOM 647 C C . SER A 1 83 ? 25.136 -7.720 8.987 1.00 90.94 83 SER A C 1
ATOM 649 O O . SER A 1 83 ? 24.973 -6.498 9.013 1.00 90.94 83 SER A O 1
ATOM 651 N N . PHE A 1 84 ? 24.750 -8.475 7.953 1.00 93.19 84 PHE A N 1
ATOM 652 C CA . PHE A 1 84 ? 24.031 -7.949 6.793 1.00 93.19 84 PHE A CA 1
ATOM 653 C C . PHE A 1 84 ? 22.711 -7.276 7.202 1.00 93.19 84 PHE A C 1
ATOM 655 O O . PHE A 1 84 ? 22.484 -6.124 6.842 1.00 93.19 84 PHE A O 1
ATOM 662 N N . THR A 1 85 ? 21.885 -7.926 8.029 1.00 84.00 85 THR A N 1
ATOM 663 C CA . THR A 1 85 ? 20.611 -7.359 8.504 1.00 84.00 85 THR A CA 1
ATOM 664 C C . THR A 1 85 ? 20.804 -6.059 9.285 1.00 84.00 85 THR A C 1
ATOM 666 O O . THR A 1 85 ? 20.047 -5.111 9.098 1.00 84.00 85 THR A O 1
ATOM 669 N N . MET A 1 86 ? 21.822 -5.973 10.146 1.00 85.56 86 MET A N 1
ATOM 670 C CA . MET A 1 86 ? 22.106 -4.739 10.891 1.00 85.56 86 MET A CA 1
ATOM 671 C C . MET A 1 86 ? 22.513 -3.589 9.962 1.00 85.56 86 MET A C 1
ATOM 673 O O . MET A 1 86 ? 22.109 -2.446 10.184 1.00 85.56 86 MET A O 1
ATOM 677 N N . GLN A 1 87 ? 23.275 -3.884 8.905 1.00 90.06 87 GLN A N 1
ATOM 678 C CA . GLN A 1 87 ? 23.611 -2.892 7.886 1.00 90.06 87 GLN A CA 1
ATOM 679 C C . GLN A 1 87 ? 22.387 -2.467 7.070 1.00 90.06 87 GLN A C 1
ATOM 681 O O . GLN A 1 87 ? 22.222 -1.273 6.828 1.00 90.06 87 GLN A O 1
ATOM 686 N N . ASP A 1 88 ? 21.507 -3.403 6.715 1.00 82.44 88 ASP A N 1
ATOM 687 C CA . ASP A 1 88 ? 20.269 -3.118 5.984 1.00 82.44 88 ASP A CA 1
ATOM 688 C C . ASP A 1 88 ? 19.312 -2.232 6.802 1.00 82.44 88 ASP A C 1
ATOM 690 O O . ASP A 1 88 ? 18.812 -1.218 6.315 1.00 82.44 88 ASP A O 1
ATOM 694 N N . ILE A 1 89 ? 19.161 -2.508 8.104 1.00 84.56 89 ILE A N 1
ATOM 695 C CA . ILE A 1 89 ? 18.414 -1.638 9.027 1.00 84.56 89 ILE A CA 1
ATOM 696 C C . ILE A 1 89 ? 19.017 -0.229 9.049 1.00 84.56 89 ILE A C 1
ATOM 698 O O . ILE A 1 89 ? 18.289 0.759 8.928 1.00 84.56 89 ILE A O 1
ATOM 702 N N . ASN A 1 90 ? 20.342 -0.118 9.191 1.00 89.81 90 ASN A N 1
ATOM 703 C CA . ASN A 1 90 ? 21.013 1.179 9.198 1.00 89.81 90 ASN A CA 1
ATOM 704 C C . ASN A 1 90 ? 20.811 1.931 7.869 1.00 89.81 90 ASN A C 1
ATOM 706 O O . ASN A 1 90 ? 20.533 3.131 7.882 1.00 89.81 90 ASN A O 1
ATOM 710 N N . TYR A 1 91 ? 20.893 1.239 6.732 1.00 89.06 91 TYR A N 1
ATOM 711 C CA . TYR A 1 91 ? 20.617 1.803 5.411 1.00 89.06 91 TYR A CA 1
ATOM 712 C C . TYR A 1 91 ? 19.190 2.364 5.324 1.00 89.06 91 TYR A C 1
ATOM 714 O O . TYR A 1 91 ? 19.015 3.543 5.005 1.00 89.06 91 TYR A O 1
ATOM 722 N N . ILE A 1 92 ? 18.179 1.568 5.684 1.00 90.56 92 ILE A N 1
ATOM 723 C CA . ILE A 1 92 ? 16.766 1.970 5.616 1.00 90.56 92 ILE A CA 1
ATOM 724 C C . ILE A 1 92 ? 16.491 3.191 6.501 1.00 90.56 92 ILE A C 1
ATOM 726 O O . ILE A 1 92 ? 15.778 4.109 6.082 1.00 90.56 92 ILE A O 1
ATOM 730 N N . LEU A 1 93 ? 17.070 3.240 7.707 1.00 89.25 93 LEU A N 1
ATOM 731 C CA . LEU A 1 93 ? 16.927 4.380 8.617 1.00 89.25 93 LEU A CA 1
ATOM 732 C C . LEU A 1 93 ? 17.464 5.675 7.994 1.00 89.25 93 LEU A C 1
ATOM 734 O O . LEU A 1 93 ? 16.739 6.671 7.940 1.00 89.25 93 LEU A O 1
ATOM 738 N N . ASN A 1 94 ? 18.690 5.641 7.465 1.00 91.31 94 ASN A N 1
ATOM 739 C CA . ASN A 1 94 ? 19.325 6.807 6.847 1.00 91.31 94 ASN A CA 1
ATOM 740 C C . ASN A 1 94 ? 18.588 7.248 5.571 1.00 91.31 94 ASN A C 1
ATOM 742 O O . ASN A 1 94 ? 18.339 8.436 5.377 1.00 91.31 94 ASN A O 1
ATOM 746 N N . VAL A 1 95 ? 18.170 6.311 4.711 1.00 89.81 95 VAL A N 1
ATOM 747 C CA . VAL A 1 95 ? 17.384 6.634 3.506 1.00 89.81 95 VAL A CA 1
ATOM 748 C C . VAL A 1 95 ? 16.043 7.261 3.866 1.00 89.81 95 VAL A C 1
ATOM 750 O O . VAL A 1 95 ? 15.640 8.246 3.250 1.00 89.81 95 VAL A O 1
ATOM 753 N N . THR A 1 96 ? 15.368 6.754 4.896 1.00 87.88 96 THR A N 1
ATOM 754 C CA . THR A 1 96 ? 14.105 7.328 5.376 1.00 87.88 96 THR A CA 1
ATOM 755 C C . THR A 1 96 ? 14.287 8.767 5.862 1.00 87.88 96 THR A C 1
ATOM 757 O O . THR A 1 96 ? 13.432 9.617 5.610 1.00 87.88 96 THR A O 1
ATOM 760 N N . GLU A 1 97 ? 15.390 9.067 6.547 1.00 88.12 97 GLU A N 1
ATOM 761 C CA . GLU A 1 97 ? 15.727 10.429 6.967 1.00 88.12 97 GLU A CA 1
ATOM 762 C C . GLU A 1 97 ? 16.020 11.343 5.770 1.00 88.12 97 GLU A C 1
ATOM 764 O O . GLU A 1 97 ? 15.410 12.407 5.656 1.00 88.12 97 GLU A O 1
ATOM 769 N N . MET A 1 98 ? 16.831 10.888 4.809 1.00 88.31 98 MET A N 1
ATOM 770 C CA . MET A 1 98 ? 17.095 11.631 3.570 1.00 88.31 98 MET A CA 1
ATOM 771 C C . MET A 1 98 ? 15.809 11.916 2.777 1.00 88.31 98 MET A C 1
ATOM 773 O O . MET A 1 98 ? 15.619 13.025 2.277 1.00 88.31 98 MET A O 1
ATOM 777 N N . LEU A 1 99 ? 14.884 10.954 2.695 1.00 82.88 99 LEU A N 1
ATOM 778 C CA . LEU A 1 99 ? 13.578 11.140 2.053 1.00 82.88 99 LEU A CA 1
ATOM 779 C C . LEU A 1 99 ? 12.722 12.183 2.788 1.00 82.88 99 LEU A C 1
ATOM 781 O O . LEU A 1 99 ? 12.092 13.023 2.140 1.00 82.88 99 LEU A O 1
ATOM 785 N N . LYS A 1 100 ? 12.727 12.180 4.129 1.00 82.19 100 LYS A N 1
ATOM 786 C CA . LYS A 1 100 ? 12.058 13.218 4.933 1.00 82.19 100 LYS A CA 1
ATOM 787 C C . LYS A 1 100 ? 12.654 14.597 4.664 1.00 82.19 100 LYS A C 1
ATOM 789 O O . LYS A 1 100 ? 11.897 15.543 4.472 1.00 82.19 100 LYS A O 1
ATOM 794 N N . GLU A 1 101 ? 13.978 14.720 4.607 1.00 83.75 101 GLU A N 1
ATOM 795 C CA . GLU A 1 101 ? 14.639 15.985 4.272 1.00 83.75 101 GLU A CA 1
ATOM 796 C C . GLU A 1 101 ? 14.310 16.466 2.857 1.00 83.75 101 GLU A C 1
ATOM 798 O O . GLU A 1 101 ? 14.039 17.647 2.645 1.00 83.75 101 GLU A O 1
ATOM 803 N N . MET A 1 102 ? 14.308 15.570 1.868 1.00 78.69 102 MET A N 1
ATOM 804 C CA . MET A 1 102 ? 13.919 15.933 0.503 1.00 78.69 102 MET A CA 1
ATOM 805 C C . MET A 1 102 ? 12.465 16.403 0.439 1.00 78.69 102 MET A C 1
ATOM 807 O O . MET A 1 102 ? 12.171 17.378 -0.255 1.00 78.69 102 MET A O 1
ATOM 811 N N . SER A 1 103 ? 11.575 15.761 1.202 1.00 74.06 103 SER A N 1
ATOM 812 C CA . SER A 1 103 ? 10.171 16.159 1.312 1.00 74.06 103 SER A CA 1
ATOM 813 C C . SER A 1 103 ? 9.970 17.525 1.977 1.00 74.06 103 SER A C 1
ATOM 815 O O . SER A 1 103 ? 8.914 18.118 1.774 1.00 74.06 103 SER A O 1
ATOM 817 N N . THR A 1 104 ? 10.917 18.015 2.786 1.00 71.88 104 THR A N 1
ATOM 818 C CA . THR A 1 104 ? 10.813 19.323 3.460 1.00 71.88 104 THR A CA 1
ATOM 819 C C . THR A 1 104 ? 11.556 20.440 2.727 1.00 71.88 104 THR A C 1
ATOM 821 O O . THR A 1 104 ? 11.142 21.593 2.814 1.00 71.88 104 THR A O 1
ATOM 824 N N . LYS A 1 105 ? 12.633 20.123 1.990 1.00 68.50 105 LYS A N 1
ATOM 825 C CA . LYS A 1 105 ? 13.466 21.099 1.254 1.00 68.50 105 LYS A CA 1
ATOM 826 C C . LYS A 1 105 ? 12.907 21.494 -0.115 1.00 68.50 105 LYS A C 1
ATOM 828 O O . LYS A 1 105 ? 13.336 22.500 -0.676 1.00 68.50 105 LYS A O 1
ATOM 833 N N . ARG A 1 106 ? 11.978 20.720 -0.677 1.00 56.09 106 ARG A N 1
ATOM 834 C CA . ARG A 1 106 ? 11.273 21.066 -1.916 1.00 56.09 106 ARG A CA 1
ATOM 835 C C . ARG A 1 106 ? 9.812 21.335 -1.589 1.00 56.09 106 ARG A C 1
ATOM 837 O O . ARG A 1 106 ? 9.210 20.580 -0.834 1.00 56.09 106 ARG A O 1
ATOM 844 N N . GLU A 1 107 ? 9.231 22.366 -2.202 1.00 56.31 107 GLU A N 1
ATOM 845 C CA . GLU A 1 107 ? 7.784 22.384 -2.431 1.00 56.31 107 GLU A CA 1
ATOM 846 C C . GLU A 1 107 ? 7.432 21.028 -3.041 1.00 56.31 107 GLU A C 1
ATOM 848 O O . GLU A 1 107 ? 7.996 20.707 -4.097 1.00 56.31 107 GLU A O 1
ATOM 853 N N . PRO A 1 108 ? 6.629 20.181 -2.369 1.00 55.34 108 PRO A N 1
ATOM 854 C CA . PRO A 1 108 ? 6.396 18.844 -2.866 1.00 55.34 108 PRO A CA 1
ATOM 855 C C . PRO A 1 108 ? 5.817 19.002 -4.265 1.00 55.34 108 PRO A C 1
ATOM 857 O O . PRO A 1 108 ? 4.758 19.599 -4.446 1.00 55.34 108 PRO A O 1
ATOM 860 N N . THR A 1 109 ? 6.554 18.523 -5.270 1.00 56.91 109 THR A N 1
ATOM 861 C CA . THR A 1 109 ? 6.165 18.661 -6.682 1.00 56.91 109 THR A CA 1
ATOM 862 C C . THR A 1 109 ? 4.793 18.016 -6.916 1.00 56.91 109 THR A C 1
ATOM 864 O O . THR A 1 109 ? 4.069 18.398 -7.827 1.00 56.91 109 THR A O 1
ATOM 867 N N . ILE A 1 110 ? 4.406 17.107 -6.013 1.00 65.00 110 ILE A N 1
ATOM 868 C CA . ILE A 1 110 ? 3.065 16.567 -5.825 1.00 65.00 110 ILE A CA 1
ATOM 869 C C . ILE A 1 110 ? 2.556 17.034 -4.455 1.00 65.00 110 ILE A C 1
ATOM 871 O O . ILE A 1 110 ? 2.814 16.407 -3.426 1.00 65.00 110 ILE A O 1
ATOM 875 N N . ARG A 1 111 ? 1.841 18.162 -4.421 1.00 73.25 111 ARG A N 1
ATOM 876 C CA . ARG A 1 111 ? 1.129 18.587 -3.211 1.00 73.25 111 ARG A CA 1
ATOM 877 C C . ARG A 1 111 ? -0.061 17.645 -2.990 1.00 73.25 111 ARG A C 1
ATOM 879 O O . ARG A 1 111 ? -0.812 17.422 -3.940 1.00 73.25 111 ARG A O 1
ATOM 886 N N . PRO A 1 112 ? -0.270 17.098 -1.776 1.00 80.12 112 PRO A N 1
ATOM 887 C CA . PRO A 1 112 ? -1.442 16.273 -1.517 1.00 80.12 112 PRO A CA 1
ATOM 888 C C . PRO A 1 112 ? -2.706 17.090 -1.791 1.00 80.12 112 PRO A C 1
ATOM 890 O O . PRO A 1 112 ? -2.828 18.230 -1.335 1.00 80.12 112 PRO A O 1
ATOM 893 N N . THR A 1 113 ? -3.653 16.504 -2.524 1.00 88.19 113 THR A N 1
ATOM 894 C CA . THR A 1 113 ? -4.952 17.138 -2.752 1.00 88.19 113 THR A CA 1
ATOM 895 C C . THR A 1 113 ? -5.656 17.378 -1.410 1.00 88.19 113 THR A C 1
ATOM 897 O O . THR A 1 113 ? -5.367 16.693 -0.417 1.00 88.19 113 THR A O 1
ATOM 900 N N . PRO A 1 114 ? -6.622 18.311 -1.336 1.00 93.06 114 PRO A N 1
ATOM 901 C CA . PRO A 1 114 ? -7.447 18.464 -0.141 1.00 93.06 114 PRO A CA 1
ATOM 902 C C . PRO A 1 114 ? -8.092 17.143 0.319 1.00 93.06 114 PRO A C 1
ATOM 904 O O . PRO A 1 114 ? -8.178 16.897 1.523 1.00 93.06 114 PRO A O 1
ATOM 907 N N . ALA A 1 115 ? -8.467 16.262 -0.620 1.00 92.12 115 ALA A N 1
ATOM 908 C CA . ALA A 1 115 ? -8.992 14.929 -0.321 1.00 92.12 115 ALA A CA 1
ATOM 909 C C . ALA A 1 115 ? -7.939 14.029 0.346 1.00 92.12 115 ALA A C 1
ATOM 911 O O . ALA A 1 115 ? -8.211 13.460 1.403 1.00 92.12 115 ALA A O 1
ATOM 912 N N . MET A 1 116 ? -6.714 13.970 -0.188 1.00 92.69 116 MET A N 1
ATOM 913 C CA . MET A 1 116 ? -5.620 13.206 0.423 1.00 92.69 116 MET A CA 1
ATOM 914 C C . MET A 1 116 ? -5.252 13.746 1.815 1.00 92.69 116 MET A C 1
ATOM 916 O O . MET A 1 116 ? -5.068 12.980 2.761 1.00 92.69 116 MET A O 1
ATOM 920 N N . MET A 1 117 ? -5.205 15.070 1.996 1.00 92.38 117 MET A N 1
ATOM 921 C CA . MET A 1 117 ? -4.945 15.661 3.315 1.00 92.38 117 MET A CA 1
ATOM 922 C C . MET A 1 117 ? -6.034 15.318 4.336 1.00 92.38 117 MET A C 1
ATOM 924 O O . MET A 1 117 ? -5.715 14.988 5.483 1.00 92.38 117 MET A O 1
ATOM 928 N N . LYS A 1 118 ? -7.310 15.365 3.932 1.00 95.38 118 LYS A N 1
ATOM 929 C CA . LYS A 1 118 ? -8.446 14.926 4.756 1.00 95.38 118 LYS A CA 1
ATOM 930 C C . LYS A 1 118 ? -8.310 13.445 5.117 1.00 95.38 118 LYS A C 1
ATOM 932 O O . LYS A 1 118 ? -8.449 13.105 6.293 1.00 95.38 118 LYS A O 1
ATOM 937 N N . TYR A 1 119 ? -7.967 12.597 4.147 1.00 95.56 119 TYR A N 1
ATOM 938 C CA . TYR A 1 119 ? -7.782 11.160 4.340 1.00 95.56 119 TYR A CA 1
ATOM 939 C C . TYR A 1 119 ? -6.676 10.864 5.373 1.00 95.56 119 TYR A C 1
ATOM 941 O O . TYR A 1 119 ? -6.920 10.233 6.405 1.00 95.56 119 TYR A O 1
ATOM 949 N N . LEU A 1 120 ? -5.475 11.419 5.183 1.00 94.12 120 LEU A N 1
ATOM 950 C CA . LEU A 1 120 ? -4.345 11.230 6.103 1.00 94.12 120 LEU A CA 1
ATOM 951 C C . LEU A 1 120 ? -4.615 11.804 7.499 1.00 94.12 120 LEU A C 1
ATOM 953 O O . LEU A 1 120 ? -4.210 11.228 8.511 1.00 94.12 120 LEU A O 1
ATOM 957 N N . THR A 1 121 ? -5.315 12.936 7.583 1.00 94.50 121 THR A N 1
ATOM 958 C CA . THR A 1 121 ? -5.705 13.527 8.872 1.00 94.50 121 THR A CA 1
ATOM 959 C C . THR A 1 121 ? -6.684 12.626 9.622 1.00 94.50 121 THR A C 1
ATOM 961 O O . THR A 1 121 ? -6.566 12.486 10.841 1.00 94.50 121 THR A O 1
ATOM 964 N N . PHE A 1 122 ? -7.597 11.954 8.914 1.00 96.38 122 PHE A N 1
ATOM 965 C CA . PHE A 1 122 ? -8.497 10.973 9.515 1.00 96.38 122 PHE A CA 1
ATOM 966 C C . PHE A 1 122 ? -7.714 9.816 10.147 1.00 96.38 122 PHE A C 1
ATOM 968 O O . PHE A 1 122 ? -7.923 9.516 11.324 1.00 96.38 122 PHE A O 1
ATOM 975 N N . TYR A 1 123 ? -6.738 9.246 9.429 1.00 94.88 123 TYR A N 1
ATOM 976 C CA . TYR A 1 123 ? -5.848 8.217 9.978 1.00 94.88 123 TYR A CA 1
ATOM 977 C C . TYR A 1 123 ? -5.109 8.686 11.234 1.00 94.88 123 TYR A C 1
ATOM 979 O O . TYR A 1 123 ? -5.148 8.005 12.257 1.00 94.88 123 TYR A O 1
ATOM 987 N N . ARG A 1 124 ? -4.503 9.881 11.205 1.00 94.12 124 ARG A N 1
ATOM 988 C CA . ARG A 1 124 ? -3.800 10.444 12.373 1.00 94.12 124 ARG A CA 1
ATOM 989 C C . ARG A 1 124 ? -4.706 10.625 13.588 1.00 94.12 124 ARG A C 1
ATOM 991 O O . ARG A 1 124 ? -4.232 10.523 14.716 1.00 94.12 124 ARG A O 1
ATOM 998 N N . ASN A 1 125 ? -5.988 10.914 13.380 1.00 94.38 125 ASN A N 1
ATOM 999 C CA . ASN A 1 125 ? -6.949 11.029 14.472 1.00 94.38 125 ASN A CA 1
ATOM 1000 C C . ASN A 1 125 ? -7.341 9.656 15.031 1.00 94.38 125 ASN A C 1
ATOM 1002 O O . ASN A 1 125 ? -7.410 9.512 16.247 1.00 94.38 125 ASN A O 1
ATOM 1006 N N . LEU A 1 126 ? -7.515 8.641 14.177 1.00 92.56 126 LEU A N 1
ATOM 1007 C CA . LEU A 1 126 ? -7.760 7.263 14.622 1.00 92.56 126 LEU A CA 1
ATOM 1008 C C . LEU A 1 126 ? -6.585 6.683 15.416 1.00 92.56 126 LEU A C 1
ATOM 1010 O O . LEU A 1 126 ? -6.809 5.957 16.375 1.00 92.56 126 LEU A O 1
ATOM 1014 N N . MET A 1 127 ? -5.343 7.027 15.061 1.00 89.81 127 MET A N 1
ATOM 1015 C CA . MET A 1 127 ? -4.148 6.586 15.799 1.00 89.81 127 MET A CA 1
ATOM 1016 C C . MET A 1 127 ? -4.108 7.077 17.256 1.00 89.81 127 MET A C 1
ATOM 1018 O O . MET A 1 127 ? -3.343 6.544 18.053 1.00 89.81 127 MET A O 1
ATOM 1022 N N . LYS A 1 128 ? -4.901 8.097 17.605 1.00 92.50 128 LYS A N 1
ATOM 1023 C CA . LYS A 1 128 ? -5.035 8.620 18.976 1.00 92.50 128 LYS A CA 1
ATOM 1024 C C . LYS A 1 128 ? -6.167 7.944 19.764 1.00 92.50 128 LYS A C 1
ATOM 1026 O O . LYS A 1 128 ? -6.342 8.238 20.942 1.00 92.50 128 LYS A O 1
ATOM 1031 N N . ASP A 1 129 ? -6.965 7.108 19.105 1.00 92.19 129 ASP A N 1
ATOM 1032 C CA . ASP A 1 129 ? -8.107 6.378 19.660 1.00 92.19 129 ASP A CA 1
ATOM 1033 C C . ASP A 1 129 ? -7.709 4.916 19.962 1.00 92.19 129 ASP A C 1
ATOM 1035 O O . ASP A 1 129 ? -6.539 4.546 19.880 1.00 92.19 129 ASP A O 1
ATOM 1039 N N . ASP A 1 130 ? -8.676 4.063 20.306 1.00 92.38 130 ASP A N 1
ATOM 1040 C CA . ASP A 1 130 ? -8.459 2.618 20.427 1.00 92.38 130 ASP A CA 1
ATOM 1041 C C . ASP A 1 130 ? -7.916 2.043 19.093 1.00 92.38 130 ASP A C 1
ATOM 1043 O O . ASP A 1 130 ? -8.567 2.210 18.049 1.00 92.38 130 ASP A O 1
ATOM 1047 N N . PRO A 1 131 ? -6.763 1.337 19.108 1.00 93.31 131 PRO A N 1
ATOM 1048 C CA . PRO A 1 131 ? -6.114 0.798 17.912 1.00 93.31 131 PRO A CA 1
ATOM 1049 C C . PRO A 1 131 ? -7.009 -0.070 17.022 1.00 93.31 131 PRO A C 1
ATOM 1051 O O . PRO A 1 131 ? -6.777 -0.141 15.813 1.00 93.31 131 PRO A O 1
ATOM 1054 N N . VAL A 1 132 ? -8.060 -0.701 17.570 1.00 94.81 132 VAL A N 1
ATOM 1055 C CA . VAL A 1 132 ? -9.010 -1.469 16.749 1.00 94.81 132 VAL A CA 1
ATOM 1056 C C . VAL A 1 132 ? -9.678 -0.589 15.689 1.00 94.81 132 VAL A C 1
ATOM 1058 O O . VAL A 1 132 ? -9.927 -1.054 14.580 1.00 94.81 132 VAL A O 1
ATOM 1061 N N . TYR A 1 133 ? -9.935 0.692 15.978 1.00 95.25 133 TYR A N 1
ATOM 1062 C CA . TYR A 1 133 ? -10.554 1.602 15.013 1.00 95.25 133 TYR A CA 1
ATOM 1063 C C . TYR A 1 133 ? -9.574 2.070 13.942 1.00 95.25 133 TYR A C 1
ATOM 1065 O O . TYR A 1 133 ? -10.004 2.330 12.821 1.00 95.25 133 TYR A O 1
ATOM 1073 N N . PHE A 1 134 ? -8.272 2.113 14.234 1.00 94.62 134 PHE A N 1
ATOM 1074 C CA . PHE A 1 134 ? -7.265 2.320 13.195 1.00 94.62 134 PHE A CA 1
ATOM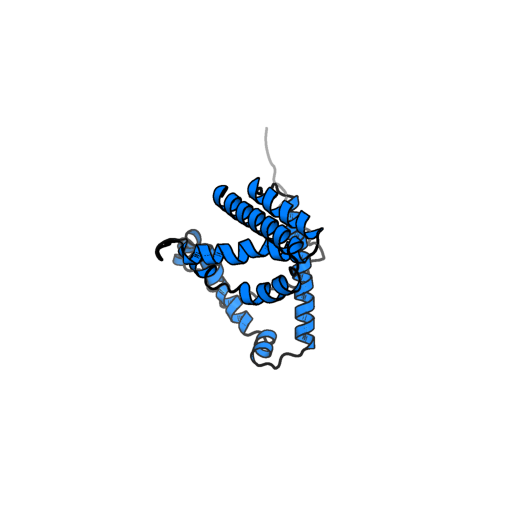 1075 C C . PHE A 1 134 ? -7.261 1.147 12.205 1.00 94.62 134 PHE A C 1
ATOM 1077 O O . PHE A 1 134 ? -7.353 1.376 11.002 1.00 94.62 134 PHE A O 1
ATOM 1084 N N . ALA A 1 135 ? -7.306 -0.098 12.698 1.00 93.19 135 ALA A N 1
ATOM 1085 C CA . ALA A 1 135 ? -7.458 -1.279 11.842 1.00 93.19 135 ALA A CA 1
ATOM 1086 C C . ALA A 1 135 ? -8.768 -1.244 11.027 1.00 93.19 135 ALA A C 1
ATOM 1088 O O . ALA A 1 135 ? -8.761 -1.505 9.827 1.00 93.19 135 ALA A O 1
ATOM 1089 N N . VAL A 1 136 ? -9.895 -0.851 11.635 1.00 95.75 136 VAL A N 1
ATOM 1090 C CA . VAL A 1 136 ? -11.159 -0.644 10.898 1.00 95.75 136 VAL A CA 1
ATOM 1091 C C . VAL A 1 136 ? -11.009 0.410 9.801 1.00 95.75 136 VAL A C 1
ATOM 1093 O O . VAL A 1 136 ? -11.582 0.249 8.728 1.00 95.75 136 VAL A O 1
ATOM 1096 N N . GLY A 1 137 ? -10.255 1.480 10.057 1.00 93.88 137 GLY A N 1
ATOM 1097 C CA . GLY A 1 137 ? -10.028 2.546 9.091 1.00 93.88 137 GLY A CA 1
ATOM 1098 C C . GLY A 1 137 ? -9.090 2.176 7.939 1.00 93.88 137 GLY A C 1
ATOM 1099 O O . GLY A 1 137 ? -9.130 2.846 6.911 1.00 93.88 137 GLY A O 1
ATOM 1100 N N . LEU A 1 138 ? -8.259 1.141 8.089 1.00 94.81 138 LEU A N 1
ATOM 1101 C CA . LEU A 1 138 ? -7.421 0.593 7.015 1.00 94.81 138 LEU A CA 1
ATOM 1102 C C . LEU A 1 138 ? -8.201 -0.376 6.118 1.00 94.81 138 LEU A C 1
ATOM 1104 O O . LEU A 1 138 ? -7.962 -0.433 4.921 1.00 94.81 138 LEU A O 1
ATOM 1108 N N . LEU A 1 139 ? -9.182 -1.102 6.662 1.00 94.44 139 LEU A N 1
ATOM 1109 C CA . LEU A 1 139 ? -9.892 -2.141 5.912 1.00 94.44 139 LEU A CA 1
ATOM 1110 C C . LEU A 1 139 ? -10.528 -1.678 4.577 1.00 94.44 139 LEU A C 1
ATOM 1112 O O . LEU A 1 139 ? -10.546 -2.486 3.649 1.00 94.44 139 LEU A O 1
ATOM 1116 N N . PRO A 1 140 ? -11.063 -0.446 4.428 1.00 95.50 140 PRO A N 1
ATOM 1117 C CA . PRO A 1 140 ? -11.556 0.044 3.144 1.00 95.50 140 PRO A CA 1
ATOM 1118 C C . PRO A 1 140 ? -10.543 -0.020 2.005 1.00 95.50 140 PRO A C 1
ATOM 1120 O O . PRO A 1 140 ? -10.925 -0.516 0.952 1.00 95.50 140 PRO A O 1
ATOM 1123 N N . CYS A 1 141 ? -9.285 0.397 2.196 1.00 93.25 141 CYS A N 1
ATOM 1124 C CA . CYS A 1 141 ? -8.296 0.370 1.111 1.00 93.25 141 CYS A CA 1
ATOM 1125 C C . CYS A 1 141 ? -8.014 -1.074 0.668 1.00 93.25 141 CYS A C 1
ATOM 1127 O O . CYS A 1 141 ? -8.179 -1.412 -0.503 1.00 93.25 141 CYS A O 1
ATOM 1129 N N . GLU A 1 142 ? -7.751 -1.952 1.640 1.00 89.62 142 GLU A N 1
ATOM 1130 C CA . GLU A 1 142 ? -7.451 -3.375 1.445 1.00 89.62 142 GLU A CA 1
ATOM 1131 C C . GLU A 1 142 ? -8.569 -4.134 0.715 1.00 89.62 142 GLU A C 1
ATOM 1133 O O . GLU A 1 142 ? -8.317 -5.090 -0.015 1.00 89.62 142 GLU A O 1
ATOM 1138 N N . ARG A 1 143 ? -9.833 -3.742 0.927 1.00 92.38 143 ARG A N 1
ATOM 1139 C CA . ARG A 1 143 ? -10.988 -4.389 0.285 1.00 92.38 143 ARG A CA 1
ATOM 1140 C C . ARG A 1 143 ? -11.399 -3.740 -1.025 1.00 92.38 143 ARG A C 1
ATOM 1142 O O . ARG A 1 143 ? -11.767 -4.446 -1.961 1.00 92.38 143 ARG A O 1
ATOM 1149 N N . LEU A 1 144 ? -11.437 -2.413 -1.061 1.00 93.94 144 LEU A N 1
ATOM 1150 C CA . LEU A 1 144 ? -12.008 -1.674 -2.178 1.00 93.94 144 LEU A CA 1
ATOM 1151 C C . LEU A 1 144 ? -11.141 -1.811 -3.422 1.00 93.94 144 LEU A C 1
ATOM 1153 O O . LEU A 1 144 ? -11.686 -2.005 -4.500 1.00 93.94 144 LEU A O 1
ATOM 1157 N N . TRP A 1 145 ? -9.817 -1.752 -3.282 1.00 94.19 145 TRP A N 1
ATOM 1158 C CA . TRP A 1 145 ? -8.911 -1.790 -4.428 1.00 94.19 145 TRP A CA 1
ATOM 1159 C C . TRP A 1 145 ? -8.989 -3.135 -5.160 1.00 94.19 145 TRP A C 1
ATOM 1161 O O . TRP A 1 145 ? -9.161 -3.149 -6.379 1.00 94.19 145 TRP A O 1
ATOM 1171 N N . GLY A 1 146 ? -9.015 -4.251 -4.423 1.00 92.50 146 GLY A N 1
ATOM 1172 C CA . GLY A 1 146 ? -9.247 -5.575 -5.010 1.00 92.50 146 GLY A CA 1
ATOM 1173 C C . GLY A 1 146 ? -10.624 -5.713 -5.655 1.00 92.50 146 GLY A C 1
ATOM 1174 O O . GLY A 1 146 ? -10.735 -6.187 -6.784 1.00 92.50 146 GLY A O 1
ATOM 1175 N N . TRP A 1 147 ? -11.673 -5.205 -4.999 1.00 93.94 147 TRP A N 1
ATOM 1176 C CA . TRP A 1 147 ? -13.013 -5.197 -5.586 1.00 93.94 147 TRP A CA 1
ATOM 1177 C C . TRP A 1 147 ? -13.071 -4.369 -6.882 1.00 93.94 147 TRP A C 1
ATOM 1179 O O . TRP A 1 147 ? -13.642 -4.820 -7.873 1.00 93.94 147 TRP A O 1
ATOM 1189 N N . LEU A 1 148 ? -12.451 -3.187 -6.921 1.00 94.62 148 LEU A N 1
ATOM 1190 C CA . LEU A 1 148 ? -12.362 -2.361 -8.129 1.00 94.62 148 LEU A CA 1
ATOM 1191 C C . LEU A 1 148 ? -11.593 -3.086 -9.235 1.00 94.62 148 LEU A C 1
ATOM 1193 O O . LEU A 1 148 ? -12.065 -3.141 -10.368 1.00 94.62 148 LEU A O 1
ATOM 1197 N N . ALA A 1 149 ? -10.450 -3.690 -8.912 1.00 93.12 149 ALA A N 1
ATOM 1198 C CA . ALA A 1 149 ? -9.657 -4.451 -9.865 1.00 93.12 149 ALA A CA 1
ATOM 1199 C C . ALA A 1 149 ? -10.459 -5.603 -10.488 1.00 93.12 149 ALA A C 1
ATOM 1201 O O . ALA A 1 149 ? -10.420 -5.796 -11.702 1.00 93.12 149 ALA A O 1
ATOM 1202 N N . GLU A 1 150 ? -11.253 -6.330 -9.702 1.00 91.75 150 GLU A N 1
ATOM 1203 C CA . GLU A 1 150 ? -12.123 -7.400 -10.201 1.00 91.75 150 GLU A CA 1
ATOM 1204 C C . GLU A 1 150 ? -13.254 -6.880 -11.101 1.00 91.75 150 GLU A C 1
ATOM 1206 O O . GLU A 1 150 ? -13.550 -7.495 -12.127 1.00 91.75 150 GLU A O 1
ATOM 1211 N N . ASN A 1 151 ? -13.845 -5.730 -10.764 1.00 93.94 151 ASN A N 1
ATOM 1212 C CA . ASN A 1 151 ? -15.084 -5.249 -11.384 1.00 93.94 151 ASN A CA 1
ATOM 1213 C C . ASN A 1 151 ? -14.882 -4.227 -12.518 1.00 93.94 151 ASN A C 1
ATOM 1215 O O . ASN A 1 151 ? -15.800 -4.001 -13.307 1.00 93.94 151 ASN A O 1
ATOM 1219 N N . LEU A 1 152 ? -13.702 -3.618 -12.646 1.00 92.56 152 LEU A N 1
ATOM 1220 C CA . LEU A 1 152 ? -13.396 -2.710 -13.752 1.00 92.56 152 LEU A CA 1
ATOM 1221 C C . LEU A 1 152 ? -13.170 -3.481 -15.058 1.00 92.56 152 LEU A C 1
ATOM 1223 O O . LEU A 1 152 ? -12.375 -4.427 -15.129 1.00 92.56 152 LEU A O 1
ATOM 1227 N N . ASN A 1 153 ? -13.837 -3.035 -16.123 1.00 94.06 153 ASN A N 1
ATOM 1228 C CA . ASN A 1 153 ? -13.623 -3.548 -17.471 1.00 94.06 153 ASN A CA 1
ATOM 1229 C C . ASN A 1 153 ? -12.402 -2.871 -18.113 1.00 94.06 153 ASN A C 1
ATOM 1231 O O . ASN A 1 153 ? -12.538 -1.898 -18.854 1.00 94.06 153 ASN A O 1
ATOM 1235 N N . THR A 1 154 ? -11.212 -3.387 -17.807 1.00 92.94 154 THR A N 1
ATOM 1236 C CA . THR A 1 154 ? -9.934 -2.878 -18.324 1.00 92.94 154 THR A CA 1
ATOM 1237 C C . THR A 1 154 ? -9.351 -3.880 -19.324 1.00 92.94 154 THR A C 1
ATOM 1239 O O . THR A 1 154 ? -8.878 -4.937 -18.899 1.00 92.94 154 THR A O 1
ATOM 1242 N N . PRO A 1 155 ? -9.373 -3.594 -20.641 1.00 93.06 155 PRO A N 1
ATOM 1243 C CA . PRO A 1 155 ? -8.799 -4.488 -21.642 1.00 93.06 155 PRO A CA 1
ATOM 1244 C C . PRO A 1 155 ? -7.282 -4.689 -21.453 1.00 93.06 155 PRO A C 1
ATOM 1246 O O . PRO A 1 155 ? -6.587 -3.719 -21.121 1.00 93.06 155 PRO A O 1
ATOM 1249 N N . PRO A 1 156 ? -6.738 -5.890 -21.754 1.00 92.31 156 PRO A N 1
ATOM 1250 C CA . PRO A 1 156 ? -5.300 -6.179 -21.676 1.00 92.31 156 PRO A CA 1
ATOM 1251 C C . PRO A 1 156 ? -4.403 -5.295 -22.543 1.00 92.31 156 PRO A C 1
ATOM 1253 O O . PRO A 1 156 ? -3.206 -5.201 -22.310 1.00 92.31 156 PRO A O 1
ATOM 1256 N N . THR A 1 157 ? -4.980 -4.637 -23.546 1.00 93.00 157 THR A N 1
ATOM 1257 C CA . THR A 1 157 ? -4.273 -3.748 -24.474 1.00 93.00 157 THR A CA 1
ATOM 1258 C C . THR A 1 157 ? -4.045 -2.342 -23.921 1.00 93.00 157 THR A C 1
ATOM 1260 O O . THR A 1 157 ? -3.407 -1.528 -24.584 1.00 93.00 157 THR A O 1
ATOM 1263 N N . THR A 1 158 ? -4.602 -2.008 -22.754 1.00 93.31 158 THR A N 1
ATOM 1264 C CA . THR A 1 158 ? -4.414 -0.688 -22.140 1.00 93.31 158 THR A CA 1
ATOM 1265 C C . THR A 1 158 ? -3.142 -0.658 -21.299 1.00 93.31 158 THR A C 1
ATOM 1267 O O . THR A 1 158 ? -2.792 -1.646 -20.656 1.00 93.31 158 THR A O 1
ATOM 1270 N N . ALA A 1 159 ? -2.498 0.508 -21.216 1.00 91.31 159 ALA A N 1
ATOM 1271 C CA . ALA A 1 159 ? -1.333 0.712 -20.350 1.00 91.31 159 ALA A CA 1
ATOM 1272 C C . ALA A 1 159 ? -1.633 0.478 -18.851 1.00 91.31 159 ALA A C 1
ATOM 1274 O O . ALA A 1 159 ? -0.718 0.287 -18.059 1.00 91.31 159 ALA A O 1
ATOM 1275 N N . TYR A 1 160 ? -2.912 0.465 -18.460 1.00 91.88 160 TYR A N 1
ATOM 1276 C CA . TYR A 1 160 ? -3.364 0.334 -17.072 1.00 91.88 160 TYR A CA 1
ATOM 1277 C C . TYR A 1 160 ? -3.780 -1.091 -16.695 1.00 91.88 160 TYR A C 1
ATOM 1279 O O . TYR A 1 160 ? -4.184 -1.334 -15.558 1.00 91.88 160 TYR A O 1
ATOM 1287 N N . TYR A 1 161 ? -3.693 -2.049 -17.624 1.00 89.75 161 TYR A N 1
ATOM 1288 C CA . TYR A 1 161 ? -4.026 -3.441 -17.323 1.00 89.75 161 TYR A CA 1
ATOM 1289 C C . TYR A 1 161 ? -3.140 -4.019 -16.214 1.00 89.75 161 TYR A C 1
ATOM 1291 O O . TYR A 1 161 ? -3.611 -4.796 -15.387 1.00 89.75 161 TYR A O 1
ATOM 1299 N N . PHE A 1 162 ? -1.883 -3.578 -16.149 1.00 91.00 162 PHE A N 1
ATOM 1300 C CA . PHE A 1 162 ? -0.954 -3.969 -15.096 1.00 91.00 162 PHE A CA 1
ATOM 1301 C C . PHE A 1 162 ? -1.470 -3.599 -13.695 1.00 91.00 162 PHE A C 1
AT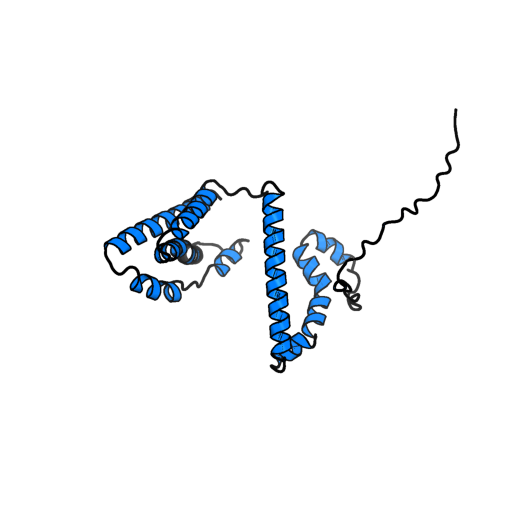OM 1303 O O . PHE A 1 162 ? -1.540 -4.469 -12.834 1.00 91.00 162 PHE A O 1
ATOM 1310 N N . TRP A 1 163 ? -1.977 -2.371 -13.506 1.00 91.62 163 TRP A N 1
ATOM 1311 C CA . TRP A 1 163 ? -2.584 -1.940 -12.237 1.00 91.62 163 TRP A CA 1
ATOM 1312 C C . TRP A 1 163 ? -3.748 -2.846 -11.810 1.00 91.62 163 TRP A C 1
ATOM 1314 O O . TRP A 1 163 ? -3.885 -3.169 -10.632 1.00 91.62 163 TRP A O 1
ATOM 1324 N N . LYS A 1 164 ? -4.578 -3.294 -12.766 1.00 91.88 164 LYS A N 1
ATOM 1325 C CA . LYS A 1 164 ? -5.674 -4.237 -12.488 1.00 91.88 164 LYS A CA 1
ATOM 1326 C C . LYS A 1 164 ? -5.127 -5.563 -11.963 1.00 91.88 164 LYS A C 1
ATOM 1328 O O . LYS A 1 164 ? -5.628 -6.056 -10.961 1.00 91.88 164 LYS A O 1
ATOM 1333 N N . VAL A 1 165 ? -4.121 -6.134 -12.624 1.00 92.19 165 VAL A N 1
ATOM 1334 C CA . VAL A 1 165 ? -3.539 -7.425 -12.226 1.00 92.19 165 VAL A CA 1
ATOM 1335 C C . VAL A 1 165 ? -2.878 -7.337 -10.849 1.00 92.19 165 VAL A C 1
ATOM 1337 O O . VAL A 1 165 ? -3.104 -8.218 -10.025 1.00 92.19 165 VAL A O 1
ATOM 1340 N N . GLU A 1 166 ? -2.129 -6.268 -10.567 1.00 91.50 166 GLU A N 1
ATOM 1341 C CA . GLU A 1 166 ? -1.441 -6.085 -9.278 1.00 91.50 166 GLU A CA 1
ATOM 1342 C C . GLU A 1 166 ? -2.388 -5.938 -8.082 1.00 91.50 166 GLU A C 1
ATOM 1344 O O . GLU A 1 166 ? -2.022 -6.284 -6.962 1.00 91.50 166 GLU A O 1
ATOM 1349 N N . ASN A 1 167 ? -3.607 -5.444 -8.305 1.00 90.75 167 ASN A N 1
ATOM 1350 C CA . ASN A 1 167 ? -4.590 -5.242 -7.241 1.00 90.75 167 ASN A CA 1
ATOM 1351 C C . ASN A 1 167 ? -5.549 -6.428 -7.048 1.00 90.75 167 ASN A C 1
ATOM 1353 O O . ASN A 1 167 ? -6.355 -6.418 -6.120 1.00 90.75 167 ASN A O 1
ATOM 1357 N N . MET A 1 168 ? -5.487 -7.460 -7.892 1.00 89.00 168 MET A N 1
ATOM 1358 C CA . MET A 1 168 ? -6.308 -8.667 -7.746 1.00 89.00 168 MET A CA 1
ATOM 1359 C C . MET A 1 168 ? -5.786 -9.613 -6.653 1.00 89.00 168 MET A C 1
ATOM 1361 O O . MET A 1 168 ? -4.605 -9.634 -6.325 1.00 89.00 168 MET A O 1
ATOM 1365 N N . GLY A 1 169 ? -6.669 -10.473 -6.128 1.00 81.56 169 GLY A N 1
ATOM 1366 C CA . GLY A 1 169 ? -6.270 -11.611 -5.284 1.00 81.56 169 GLY A CA 1
ATOM 1367 C C . GLY A 1 169 ? -6.038 -11.298 -3.800 1.00 81.56 169 GLY A C 1
ATOM 1368 O O . GLY A 1 169 ? -5.507 -12.137 -3.069 1.00 81.56 169 GLY A O 1
ATOM 1369 N N . GLY A 1 170 ? -6.446 -10.117 -3.328 1.00 80.94 170 GLY A N 1
ATOM 1370 C CA . GLY A 1 170 ? -6.396 -9.757 -1.911 1.00 80.94 170 GLY A CA 1
ATOM 1371 C C . GLY A 1 170 ? -7.359 -10.585 -1.047 1.00 80.94 170 GLY A C 1
ATOM 1372 O O . GLY A 1 170 ? -8.526 -10.766 -1.390 1.00 80.94 170 GLY A O 1
ATOM 1373 N N . HIS A 1 171 ? -6.887 -11.041 0.119 1.00 86.50 171 HIS A N 1
ATOM 1374 C CA . HIS A 1 171 ? -7.680 -11.796 1.104 1.00 86.50 171 HIS A CA 1
ATOM 1375 C C . HIS A 1 171 ? -7.668 -11.146 2.503 1.00 86.50 171 HIS A C 1
ATOM 1377 O O . HIS A 1 171 ? -7.278 -11.788 3.492 1.00 86.50 171 HIS A O 1
ATOM 1383 N N . PRO A 1 172 ? -8.075 -9.867 2.637 1.00 87.31 172 PRO A N 1
ATOM 1384 C CA . PRO A 1 172 ? -8.007 -9.148 3.910 1.00 87.31 172 PRO A CA 1
ATOM 1385 C C . PRO A 1 172 ? -8.835 -9.817 5.015 1.00 87.31 172 PRO A C 1
ATOM 1387 O O . PRO A 1 172 ? -8.528 -9.691 6.200 1.00 87.31 172 PRO A O 1
ATOM 1390 N N . GLU A 1 173 ? -9.852 -10.609 4.679 1.00 87.81 173 GLU A N 1
ATOM 1391 C CA . GLU A 1 173 ? -10.621 -11.365 5.663 1.00 87.81 173 GLU A CA 1
ATOM 1392 C C . GLU A 1 173 ? -9.776 -12.350 6.480 1.00 87.81 173 GLU A C 1
ATOM 1394 O O . GLU A 1 173 ? -10.133 -12.606 7.631 1.00 87.81 173 GLU A O 1
ATOM 1399 N N . LYS A 1 174 ? -8.671 -12.878 5.932 1.00 88.31 174 LYS A N 1
ATOM 1400 C CA . LYS A 1 174 ? -7.783 -13.809 6.650 1.00 88.31 174 LYS A CA 1
ATOM 1401 C C . LYS A 1 174 ? -7.087 -13.135 7.833 1.00 88.31 174 LYS A C 1
ATOM 1403 O O . LYS A 1 174 ? -6.884 -13.776 8.861 1.00 88.31 174 LYS A O 1
ATOM 1408 N N . HIS A 1 175 ? -6.785 -11.843 7.717 1.00 85.56 175 HIS A N 1
ATOM 1409 C CA . HIS A 1 175 ? -6.058 -11.082 8.736 1.00 85.56 175 HIS A CA 1
ATOM 1410 C C . HIS A 1 175 ? -6.993 -10.259 9.631 1.00 85.56 175 HIS A C 1
ATOM 1412 O O . HIS A 1 175 ? -6.819 -10.210 10.848 1.00 85.56 175 HIS A O 1
ATOM 1418 N N . TYR A 1 176 ? -8.036 -9.655 9.056 1.00 89.56 176 TYR A N 1
ATOM 1419 C CA . TYR A 1 176 ? -8.897 -8.720 9.779 1.00 89.56 176 TYR A CA 1
ATOM 1420 C C . TYR A 1 176 ? -10.040 -9.404 10.538 1.00 89.56 176 TYR A C 1
ATOM 1422 O O . TYR A 1 176 ? -10.428 -8.933 11.606 1.00 89.56 176 TYR A O 1
ATOM 1430 N N . ARG A 1 177 ? -10.602 -10.516 10.043 1.00 89.88 177 ARG A N 1
ATOM 1431 C CA . ARG A 1 177 ? -11.858 -11.072 10.589 1.00 89.88 177 ARG A CA 1
ATOM 1432 C C . ARG A 1 177 ? -11.746 -11.467 12.061 1.00 89.88 177 ARG A C 1
ATOM 1434 O O . ARG A 1 177 ? -12.597 -11.085 12.861 1.00 89.88 177 ARG A O 1
ATOM 1441 N N . ALA A 1 178 ? -10.707 -12.221 12.418 1.00 89.62 178 ALA A N 1
ATOM 1442 C CA . ALA A 1 178 ? -10.505 -12.674 13.793 1.00 89.62 178 ALA A CA 1
ATOM 1443 C C . ALA A 1 178 ? -10.246 -11.492 14.743 1.00 89.62 178 ALA A C 1
ATOM 1445 O O . ALA A 1 178 ? -10.831 -11.432 15.825 1.00 89.62 178 ALA A O 1
ATOM 1446 N N . LEU A 1 179 ? -9.426 -10.527 14.309 1.00 90.31 179 LEU A N 1
ATOM 1447 C CA . LEU A 1 179 ? -9.125 -9.308 15.057 1.00 90.31 179 LEU A CA 1
ATOM 1448 C C . LEU A 1 179 ? -10.399 -8.496 15.329 1.00 90.31 179 LEU A C 1
ATOM 1450 O O . LEU A 1 179 ? -10.727 -8.214 16.481 1.00 90.31 179 LEU A O 1
ATOM 1454 N N . LEU A 1 180 ? -11.148 -8.153 14.281 1.00 90.56 180 LEU A N 1
ATOM 1455 C CA . LEU A 1 180 ? -12.330 -7.303 14.402 1.00 90.56 180 LEU A CA 1
ATOM 1456 C C . LEU A 1 180 ? -13.424 -7.970 15.240 1.00 90.56 180 LEU A C 1
ATOM 1458 O O . LEU A 1 180 ? -13.956 -7.333 16.146 1.00 90.56 180 LEU A O 1
ATOM 1462 N N . ASN A 1 181 ? -13.701 -9.259 15.023 1.00 90.81 181 ASN A N 1
ATOM 1463 C CA . ASN A 1 181 ? -14.708 -9.987 15.803 1.00 90.81 181 ASN A CA 1
ATOM 1464 C C . ASN A 1 181 ? -14.349 -10.072 17.293 1.00 90.81 181 ASN A C 1
ATOM 1466 O O . ASN A 1 181 ? -15.234 -10.001 18.145 1.00 90.81 181 ASN A O 1
ATOM 1470 N N . LYS A 1 182 ? -13.057 -10.199 17.618 1.00 92.12 182 LYS A N 1
ATOM 1471 C CA . LYS A 1 182 ? -12.586 -10.252 19.006 1.00 92.12 182 LYS A CA 1
ATOM 1472 C C . LYS A 1 182 ? -12.809 -8.927 19.740 1.00 92.12 182 LYS A C 1
ATOM 1474 O O . LYS A 1 182 ? -13.238 -8.935 20.892 1.00 92.12 182 LYS A O 1
ATOM 1479 N N . TYR A 1 183 ? -12.509 -7.796 19.099 1.00 92.06 183 TYR A N 1
ATOM 1480 C CA . TYR A 1 183 ? -12.458 -6.494 19.775 1.00 92.06 183 TYR A CA 1
ATOM 1481 C C . TYR A 1 183 ? -13.708 -5.620 19.573 1.00 92.06 183 TYR A C 1
ATOM 1483 O O . TYR A 1 183 ? -14.005 -4.799 20.447 1.00 92.06 183 TYR A O 1
ATOM 1491 N N . LEU A 1 184 ? -14.481 -5.818 18.498 1.00 92.75 184 LEU A N 1
ATOM 1492 C CA . LEU A 1 184 ? -15.749 -5.127 18.204 1.00 92.75 184 LEU A CA 1
ATOM 1493 C C . LEU A 1 184 ? -16.967 -5.924 18.699 1.00 92.75 184 LEU A C 1
ATOM 1495 O O . LEU A 1 184 ? -17.948 -6.125 17.993 1.00 92.75 184 LEU A O 1
ATOM 1499 N N . ASN A 1 185 ? -16.905 -6.381 19.942 1.00 92.56 185 ASN A N 1
ATOM 1500 C CA . ASN A 1 185 ? -17.840 -7.339 20.532 1.00 92.56 185 ASN A CA 1
ATOM 1501 C C . ASN A 1 185 ? -19.067 -6.713 21.225 1.00 92.56 185 ASN A C 1
ATOM 1503 O O . ASN A 1 185 ? -19.776 -7.399 21.958 1.00 92.56 185 ASN A O 1
ATOM 1507 N N . THR A 1 186 ? -19.327 -5.417 21.032 1.00 94.38 186 THR A N 1
ATOM 1508 C CA . THR A 1 186 ? -20.511 -4.743 21.589 1.00 94.38 186 THR A CA 1
ATOM 1509 C C . THR A 1 186 ? -21.205 -3.881 20.537 1.00 94.38 186 THR A C 1
ATOM 1511 O O . THR A 1 186 ? -20.526 -3.325 19.667 1.00 94.38 186 THR A O 1
ATOM 1514 N N . PRO A 1 187 ? -22.534 -3.672 20.634 1.00 95.31 187 PRO A N 1
ATOM 1515 C CA . PRO A 1 187 ? -23.267 -2.836 19.683 1.00 95.31 187 PRO A CA 1
ATOM 1516 C C . PRO A 1 187 ? -22.675 -1.429 19.533 1.00 95.31 187 PRO A C 1
ATOM 1518 O O . PRO A 1 187 ? -22.510 -0.936 18.421 1.00 95.31 187 PRO A O 1
ATOM 1521 N N . LYS A 1 188 ? -22.260 -0.803 20.644 1.00 95.56 188 LYS A N 1
ATOM 1522 C CA . LYS A 1 188 ? -21.635 0.529 20.634 1.00 95.56 188 LYS A CA 1
ATOM 1523 C C . LYS A 1 188 ? -20.337 0.554 19.817 1.00 95.56 188 LYS A C 1
ATOM 1525 O O . LYS A 1 188 ? -20.119 1.493 19.052 1.00 95.56 188 LYS A O 1
ATOM 1530 N N . LYS A 1 189 ? -19.484 -0.467 19.964 1.00 91.81 189 LYS A N 1
ATOM 1531 C CA . LYS A 1 189 ? -18.230 -0.573 19.204 1.00 91.81 189 LYS A CA 1
ATOM 1532 C C . LYS A 1 189 ? -18.487 -0.828 17.722 1.00 91.81 189 LYS A C 1
ATOM 1534 O O . LYS A 1 189 ? -17.840 -0.203 16.891 1.00 91.81 189 LYS A O 1
ATOM 1539 N N . VAL A 1 190 ? -19.459 -1.681 17.394 1.00 93.00 190 VAL A N 1
ATOM 1540 C CA . VAL A 1 190 ? -19.854 -1.962 16.004 1.00 93.00 190 VAL A CA 1
ATOM 1541 C C . VAL A 1 190 ? -20.392 -0.706 15.316 1.00 93.00 190 VAL A C 1
ATOM 1543 O O . VAL A 1 190 ? -19.981 -0.409 14.200 1.00 93.00 190 VAL A O 1
ATOM 1546 N N . VAL A 1 191 ? -21.241 0.082 15.986 1.00 96.00 191 VAL A N 1
ATOM 1547 C CA . VAL A 1 191 ? -21.750 1.355 15.442 1.00 96.00 191 VAL A CA 1
ATOM 1548 C C . VAL A 1 191 ? -20.607 2.331 15.152 1.00 96.00 191 VAL A C 1
ATOM 1550 O O . VAL A 1 191 ? -20.549 2.900 14.061 1.00 96.00 191 VAL A O 1
ATOM 1553 N N . LYS A 1 192 ? -19.662 2.489 16.089 1.00 96.88 192 LYS A N 1
ATOM 1554 C CA . LYS A 1 192 ? -18.482 3.342 15.884 1.00 96.88 192 LYS A CA 1
ATOM 1555 C C . LYS A 1 192 ? -17.601 2.823 14.745 1.00 96.88 192 LYS A C 1
ATOM 1557 O O . LYS A 1 192 ? -17.219 3.603 13.879 1.00 96.88 192 LYS A O 1
ATOM 1562 N N . ALA A 1 193 ? -17.325 1.521 14.702 1.00 95.31 193 ALA A N 1
ATOM 1563 C CA . ALA A 1 193 ? -16.546 0.904 13.633 1.00 95.31 193 ALA A CA 1
ATOM 1564 C C . ALA A 1 193 ? -17.202 1.107 12.260 1.00 95.31 193 ALA A C 1
ATOM 1566 O O . ALA A 1 193 ? -16.524 1.478 11.309 1.00 95.31 193 ALA A O 1
ATOM 1567 N N . ASN A 1 194 ? -18.523 0.957 12.160 1.00 95.06 194 ASN A N 1
ATOM 1568 C CA . ASN A 1 194 ? -19.247 1.219 10.920 1.00 95.06 194 ASN A CA 1
ATOM 1569 C C . ASN A 1 194 ? -19.122 2.686 10.474 1.00 95.06 194 ASN A C 1
ATOM 1571 O O . ASN A 1 194 ? -18.930 2.954 9.290 1.00 95.06 194 ASN A O 1
ATOM 1575 N N . ALA A 1 195 ? -19.178 3.640 11.410 1.00 96.12 195 ALA A N 1
ATOM 1576 C CA . ALA A 1 195 ? -18.961 5.053 11.096 1.00 96.12 195 ALA A CA 1
ATOM 1577 C C . ALA A 1 195 ? -17.532 5.318 10.582 1.00 96.12 195 ALA A C 1
ATOM 1579 O O . ALA A 1 195 ? -17.366 6.020 9.586 1.00 96.12 195 ALA A O 1
ATOM 1580 N N . VAL A 1 196 ? -16.518 4.712 11.213 1.00 97.50 196 VAL A N 1
ATOM 1581 C CA . VAL A 1 196 ? -15.110 4.784 10.778 1.00 97.50 196 VAL A CA 1
ATOM 1582 C C . VAL A 1 196 ? -14.931 4.191 9.380 1.00 97.50 196 VAL A C 1
ATOM 1584 O O . VAL A 1 196 ? -14.379 4.850 8.502 1.00 97.50 196 VAL A O 1
ATOM 1587 N N . PHE A 1 197 ? -15.442 2.979 9.154 1.00 96.81 197 PHE A N 1
ATOM 1588 C CA . PHE A 1 197 ? -15.361 2.292 7.866 1.00 96.81 197 PHE A CA 1
ATOM 1589 C C . PHE A 1 197 ? -16.022 3.116 6.756 1.00 96.81 197 PHE A C 1
ATOM 1591 O O . PHE A 1 197 ? -15.430 3.329 5.702 1.00 96.81 197 PHE A O 1
ATOM 1598 N N . ARG A 1 198 ? -17.226 3.647 7.008 1.00 96.19 198 ARG A N 1
ATOM 1599 C CA . ARG A 1 198 ? -17.947 4.499 6.053 1.00 96.19 198 ARG A CA 1
ATOM 1600 C C . ARG A 1 198 ? -17.189 5.786 5.736 1.00 96.19 198 ARG A C 1
ATOM 1602 O O . ARG A 1 198 ? -17.142 6.180 4.576 1.00 96.19 198 ARG A O 1
ATOM 1609 N N . ALA A 1 199 ? -16.610 6.440 6.742 1.00 95.38 199 ALA A N 1
ATOM 1610 C CA . ALA A 1 199 ? -15.831 7.658 6.533 1.00 95.38 199 ALA A CA 1
ATOM 1611 C C . ALA A 1 199 ? -14.590 7.401 5.664 1.00 95.38 199 ALA A C 1
ATOM 1613 O O . ALA A 1 199 ? -14.285 8.204 4.789 1.00 95.38 199 ALA A O 1
ATOM 1614 N N . GLN A 1 200 ? -13.919 6.264 5.853 1.00 96.38 200 GLN A N 1
ATOM 1615 C CA . GLN A 1 200 ? -12.746 5.900 5.058 1.00 96.38 200 GLN A CA 1
ATOM 1616 C C . GLN A 1 200 ? -13.106 5.417 3.648 1.00 96.38 200 GLN A C 1
ATOM 1618 O O . GLN A 1 200 ? -12.445 5.821 2.701 1.00 96.38 200 GLN A O 1
ATOM 1623 N N . MET A 1 201 ? -14.219 4.696 3.464 1.00 97.56 201 MET A N 1
ATOM 1624 C CA . MET A 1 201 ? -14.785 4.447 2.125 1.00 97.56 201 MET A CA 1
ATOM 1625 C C . MET A 1 201 ? -15.088 5.753 1.377 1.00 97.56 201 MET A C 1
ATOM 1627 O O . MET A 1 201 ? -14.850 5.848 0.176 1.00 97.56 201 MET A O 1
ATOM 1631 N N . GLN A 1 202 ? -15.597 6.773 2.077 1.00 97.06 202 GLN A N 1
ATOM 1632 C CA . GLN A 1 202 ? -15.815 8.090 1.478 1.00 97.06 202 GLN A CA 1
ATOM 1633 C C . GLN A 1 202 ? -14.491 8.781 1.132 1.00 97.06 202 GLN A C 1
ATOM 1635 O O . GLN A 1 202 ? -14.404 9.418 0.091 1.00 97.06 202 GLN A O 1
ATOM 1640 N N . ASN A 1 203 ? -13.459 8.660 1.969 1.00 95.62 203 ASN A N 1
ATOM 1641 C CA . ASN A 1 203 ? -12.151 9.238 1.666 1.00 95.62 203 ASN A CA 1
ATOM 1642 C C . ASN A 1 203 ? -11.465 8.547 0.473 1.00 95.62 203 ASN A C 1
ATOM 1644 O O . ASN A 1 203 ? -10.849 9.243 -0.325 1.00 95.62 203 ASN A O 1
ATOM 1648 N N . GLU A 1 204 ? -11.618 7.228 0.305 1.00 96.06 204 GLU A N 1
ATOM 1649 C CA . GLU A 1 204 ? -11.199 6.509 -0.911 1.00 96.06 204 GLU A CA 1
ATOM 1650 C C . GLU A 1 204 ? -11.920 7.040 -2.153 1.00 96.06 204 GLU A C 1
ATOM 1652 O O . GLU A 1 204 ? -11.288 7.382 -3.149 1.00 96.06 204 GLU A O 1
ATOM 1657 N N . HIS A 1 205 ? -13.250 7.171 -2.084 1.00 94.94 205 HIS A N 1
ATOM 1658 C CA . HIS A 1 205 ? -14.033 7.775 -3.161 1.00 94.94 205 HIS A CA 1
ATOM 1659 C C . HIS A 1 205 ? -13.529 9.186 -3.497 1.00 94.94 205 HIS A C 1
ATOM 1661 O O . HIS A 1 205 ? -13.280 9.487 -4.660 1.00 94.94 205 HIS A O 1
ATOM 1667 N N . ASP A 1 206 ? -13.369 10.047 -2.488 1.00 92.50 206 ASP A N 1
ATOM 1668 C CA . ASP A 1 206 ? -12.917 11.428 -2.668 1.00 92.50 206 ASP A CA 1
ATOM 1669 C C . ASP A 1 206 ? -11.493 11.475 -3.251 1.00 92.50 206 ASP A C 1
ATOM 1671 O O . ASP A 1 206 ? -11.193 12.354 -4.058 1.00 92.50 206 ASP A O 1
ATOM 1675 N N . PHE A 1 207 ? -10.626 10.527 -2.876 1.00 92.88 207 PHE A N 1
ATOM 1676 C CA . PHE A 1 207 ? -9.287 10.376 -3.442 1.00 92.88 207 PHE A CA 1
ATOM 1677 C C . PHE A 1 207 ? -9.356 10.090 -4.945 1.00 92.88 207 PHE A C 1
ATOM 1679 O O . PHE A 1 207 ? -8.831 10.896 -5.718 1.00 92.88 207 PHE A O 1
ATOM 1686 N N . PHE A 1 208 ? -10.069 9.036 -5.362 1.00 91.75 208 PHE A N 1
ATOM 1687 C CA . PHE A 1 208 ? -10.251 8.714 -6.783 1.00 91.75 208 PHE A CA 1
ATOM 1688 C C . PHE A 1 208 ? -10.939 9.843 -7.556 1.00 91.75 208 PHE A C 1
ATOM 1690 O O . PHE A 1 208 ? -10.536 10.153 -8.670 1.00 91.75 208 PHE A O 1
ATOM 1697 N N . PHE A 1 209 ? -11.946 10.492 -6.965 1.00 90.00 209 PHE A N 1
ATOM 1698 C CA . PHE A 1 209 ? -12.672 11.599 -7.592 1.00 90.00 209 PHE A CA 1
ATOM 1699 C C . PHE A 1 209 ? -11.804 12.851 -7.797 1.00 90.00 209 PHE A C 1
ATOM 1701 O O . PHE A 1 209 ? -12.061 13.635 -8.707 1.00 90.00 209 PHE A O 1
ATOM 1708 N N . SER A 1 210 ? -10.801 13.064 -6.940 1.00 86.19 210 SER A N 1
ATOM 1709 C CA . SER A 1 210 ? -9.908 14.230 -7.000 1.00 86.19 210 SER A CA 1
ATOM 1710 C C . SER A 1 210 ? -8.620 14.019 -7.805 1.00 86.19 210 SER A C 1
ATOM 1712 O O . SER A 1 210 ? -7.799 14.939 -7.841 1.00 86.19 210 SER A O 1
ATOM 1714 N N . SER A 1 211 ? -8.422 12.816 -8.358 1.00 79.62 211 SER A N 1
ATOM 1715 C CA . SER A 1 211 ? -7.202 12.400 -9.069 1.00 79.62 211 SER A CA 1
ATOM 1716 C C . SER A 1 211 ? -7.275 12.645 -10.572 1.00 79.62 211 SER A C 1
ATOM 1718 O O . SER A 1 211 ? -8.398 12.659 -11.122 1.00 79.62 211 SER A O 1
#

Foldseek 3Di:
DDDDDPDDDPPPDPDDDPDDPPPPPPPPLPPQDDDDPVLVVVCVVCVPVSVCVSCVSVVVVVCVDPQNVCVVVVNHDPVVVVVVVVVVVVVVVVVVVVVVVVPVVDPPPDDQDPLRVVLVVLLVVVVVDPVLLNVLLVVLVLPVQQVCLVPDPDDPPDPCVVSSVVSHDGDCCVPNVVVCCVPCVDPVSVVVSVVSNVVSNVSVVVNVVVD